Protein AF-A0A954QK66-F1 (afdb_monomer_lite)

Sequence (330 aa):
MRKLQIESLEQRTTLTAVGAEPAVAHDLILITHGWNSDVDTWPTEMQNRIVERLNTDAPPGREAAAVSWSETSSTLVHATPGPQTTTLWEVATFDWRASAGTFLPGSAATNAANLATQYVSQIVAANYDAVHLIAHSAGSWFIDSLVTGIENVAPTIVTQATFLDAYTPSDKANVFGTDADYAEHYVDKGFLPSTNSDLTHAVNLDLSLWGPDSSEDTLSLGVAGHSWPWQWYLATTSAPETSRWGFAVSLSYSTDGLPDEADGTVIVLGQTGDSNDDGQFDTSDLIAAFAGGKFESDEAAQWFEGDWNGDGRFDTGDLVLAFQAGTYLG

Foldseek 3Di:
DDQDQDAFPVVVLVPDDPPDDADAQEEEEEEEEAALDWCPPLVVLLLVLLQVLCVVPDDPQEHEDEAEEELPDPAGDDDDGDPRHNYYYYYYYYTDNVLRHDPDRVSSLVSLLVSLLSCLVRVVVVVHQEYEYEYAESNLSNLQSSLVSCCVPPVRYAYEYEYELYQAPDPNLASGQPNHSAYAYEAALPDDPRSNDARQNHEYEYANCQFPVVDPPPPPPCVSSSCGRSVVLSVCSNPVVLEPDHPVQDSSHDRSGHDPDGGSHYQYDLQQQQLHSPPAREVVQVVQLCVVVQEVVPAFDDVNVQVSVNPRGRYPVSVCVSVVVVRYDD

Structure (mmCIF, N/CA/C/O backbone):
data_AF-A0A954QK66-F1
#
_entry.id   AF-A0A954QK66-F1
#
loop_
_atom_site.group_PDB
_atom_site.id
_atom_site.type_symbol
_atom_site.label_atom_id
_atom_site.label_alt_id
_atom_site.label_comp_id
_atom_site.label_asym_id
_atom_site.label_entity_id
_atom_site.label_seq_id
_atom_site.pdbx_PDB_ins_code
_atom_site.Cartn_x
_atom_site.Cartn_y
_atom_site.Cartn_z
_atom_site.occupancy
_atom_site.B_iso_or_equiv
_atom_site.auth_seq_id
_atom_site.auth_comp_id
_atom_site.auth_asym_id
_atom_site.auth_atom_id
_atom_site.pdbx_PDB_model_num
ATOM 1 N N . MET A 1 1 ? -9.730 -19.103 8.943 1.00 47.38 1 MET A N 1
ATOM 2 C CA . MET A 1 1 ? -9.672 -17.967 8.014 1.00 47.38 1 MET A CA 1
ATOM 3 C C . MET A 1 1 ? -10.917 -17.973 7.176 1.00 47.38 1 MET A C 1
ATOM 5 O O . MET A 1 1 ? -11.215 -18.973 6.521 1.00 47.38 1 MET A O 1
ATOM 9 N N . ARG A 1 2 ? -11.678 -16.896 7.284 1.00 46.12 2 ARG A N 1
ATOM 10 C CA . ARG A 1 2 ? -12.767 -16.587 6.377 1.00 46.12 2 ARG A CA 1
ATOM 11 C C . ARG A 1 2 ? -12.090 -15.962 5.155 1.00 46.12 2 ARG A C 1
ATOM 13 O O . ARG A 1 2 ? -11.398 -14.977 5.307 1.00 46.12 2 ARG A O 1
ATOM 20 N N . LYS A 1 3 ? -12.207 -16.574 3.979 1.00 54.31 3 LYS A N 1
ATOM 21 C CA . LYS A 1 3 ? -11.912 -15.878 2.722 1.00 54.31 3 LYS A CA 1
ATOM 22 C C . LYS A 1 3 ? -13.248 -15.576 2.097 1.00 54.31 3 LYS A C 1
ATOM 24 O O . LYS A 1 3 ? -13.937 -16.481 1.621 1.00 54.31 3 LYS A O 1
ATOM 29 N N . LEU A 1 4 ? -13.691 -14.345 2.291 1.00 52.06 4 LEU A N 1
ATOM 30 C CA . LEU A 1 4 ? -14.946 -13.874 1.742 1.00 52.06 4 LEU A CA 1
ATOM 31 C C . LEU A 1 4 ? -14.779 -13.654 0.241 1.00 52.06 4 LEU A C 1
ATOM 33 O O . LEU A 1 4 ? -13.819 -13.028 -0.186 1.00 52.06 4 LEU A O 1
ATOM 37 N N . GLN A 1 5 ? -15.755 -14.103 -0.552 1.00 52.00 5 GLN A N 1
ATOM 38 C CA . GLN A 1 5 ? -16.056 -13.372 -1.779 1.00 52.00 5 GLN A CA 1
ATOM 39 C C . GLN A 1 5 ? -16.612 -12.030 -1.322 1.00 52.00 5 GLN A C 1
ATOM 41 O O . GLN A 1 5 ? -17.709 -11.961 -0.764 1.00 52.00 5 GLN A O 1
ATOM 46 N N . ILE A 1 6 ? -15.792 -10.996 -1.432 1.00 53.00 6 ILE A N 1
ATOM 47 C CA . ILE A 1 6 ? -16.166 -9.664 -0.999 1.00 53.00 6 ILE A CA 1
ATOM 48 C C . ILE A 1 6 ? -17.095 -9.085 -2.063 1.00 53.00 6 ILE A C 1
ATOM 50 O O . ILE A 1 6 ? -16.684 -8.814 -3.187 1.00 53.00 6 ILE A O 1
ATOM 54 N N . GLU A 1 7 ? -18.366 -8.936 -1.696 1.00 51.47 7 GLU A N 1
ATOM 55 C CA . GLU A 1 7 ? -19.375 -8.285 -2.526 1.00 51.47 7 GLU A CA 1
ATOM 56 C C . GLU A 1 7 ? -18.976 -6.830 -2.817 1.00 51.47 7 GLU A C 1
ATOM 58 O O . GLU A 1 7 ? -18.395 -6.138 -1.962 1.00 51.47 7 GLU A O 1
ATOM 63 N N . SER A 1 8 ? -19.299 -6.371 -4.030 1.00 52.38 8 SER A N 1
ATOM 64 C CA . SER A 1 8 ? -18.986 -5.020 -4.492 1.00 52.38 8 SER A CA 1
ATOM 65 C C . SER A 1 8 ? -19.566 -3.956 -3.554 1.00 52.38 8 SER A C 1
ATOM 67 O O . SER A 1 8 ? -20.590 -4.155 -2.891 1.00 52.38 8 SER A O 1
ATOM 69 N N . LEU A 1 9 ? -18.927 -2.783 -3.509 1.00 48.66 9 LEU A N 1
ATOM 70 C CA . LEU A 1 9 ? -19.347 -1.655 -2.665 1.00 48.66 9 LEU A CA 1
ATOM 71 C C . LEU A 1 9 ? -20.816 -1.235 -2.898 1.00 48.66 9 LEU A C 1
ATOM 73 O O . LEU A 1 9 ? -21.440 -0.657 -2.012 1.00 48.66 9 LEU A O 1
ATOM 77 N N . GLU A 1 10 ? -21.389 -1.514 -4.075 1.00 50.12 10 GLU A N 1
ATOM 78 C CA . GLU A 1 10 ? -22.804 -1.248 -4.385 1.00 50.12 10 GLU A CA 1
ATOM 79 C C . GLU A 1 10 ? -23.784 -2.188 -3.665 1.00 50.12 10 GLU A C 1
ATOM 81 O O . GLU A 1 10 ? -24.915 -1.801 -3.372 1.00 50.12 10 GLU A O 1
ATOM 86 N N . GLN A 1 11 ? -23.375 -3.417 -3.347 1.00 49.31 11 GLN A N 1
ATOM 87 C CA . GLN A 1 11 ? -24.246 -4.381 -2.671 1.00 49.31 11 GLN A CA 1
ATOM 88 C C . GLN A 1 11 ? -24.342 -4.100 -1.166 1.00 49.31 11 GLN A C 1
ATOM 90 O O . GLN A 1 11 ? -25.422 -4.234 -0.587 1.00 49.31 11 GLN A O 1
ATOM 95 N N . ARG A 1 12 ? -23.274 -3.582 -0.542 1.00 51.97 12 ARG A N 1
ATOM 96 C CA . ARG A 1 12 ? -23.255 -3.268 0.902 1.00 51.97 12 ARG A CA 1
ATOM 97 C C . ARG A 1 12 ? -24.202 -2.132 1.301 1.00 51.97 12 ARG A C 1
ATOM 99 O O . ARG A 1 12 ? -24.752 -2.159 2.398 1.00 51.97 12 ARG A O 1
ATOM 106 N N . THR A 1 13 ? -24.472 -1.177 0.411 1.00 48.81 13 THR A N 1
ATOM 107 C CA . THR A 1 13 ? -25.366 -0.034 0.683 1.00 48.81 13 THR A CA 1
ATOM 108 C C . THR A 1 13 ? -26.860 -0.357 0.537 1.00 48.81 13 THR A C 1
ATOM 110 O O . THR A 1 13 ? -27.700 0.395 1.031 1.00 48.81 13 THR A O 1
ATOM 113 N N . THR A 1 14 ? -27.234 -1.480 -0.093 1.00 46.34 14 THR A N 1
ATOM 114 C CA . THR A 1 14 ? -28.650 -1.820 -0.370 1.00 46.34 14 THR A CA 1
ATOM 115 C C . THR A 1 14 ? -29.351 -2.621 0.735 1.00 46.34 14 THR A C 1
ATOM 117 O O . THR A 1 14 ? -30.572 -2.792 0.700 1.00 46.34 14 THR A O 1
ATOM 120 N N . LEU A 1 15 ? -28.625 -3.058 1.768 1.00 43.66 15 LEU A N 1
ATOM 121 C CA . LEU A 1 15 ? -29.142 -3.839 2.900 1.00 43.66 15 LEU A CA 1
ATOM 122 C C . LEU A 1 15 ? -29.687 -2.955 4.039 1.00 43.66 15 LEU A C 1
ATOM 124 O O . LEU A 1 15 ? -29.346 -3.133 5.204 1.00 43.66 15 LEU A O 1
ATOM 128 N N . THR A 1 16 ? -30.578 -2.007 3.740 1.00 44.44 16 THR A N 1
ATOM 129 C CA . THR A 1 16 ? -31.311 -1.264 4.782 1.00 44.44 16 THR A CA 1
ATOM 130 C C . THR A 1 16 ? -32.813 -1.502 4.691 1.00 44.44 16 THR A C 1
ATOM 132 O O . THR A 1 16 ? -33.456 -1.358 3.652 1.00 44.44 16 THR A O 1
ATOM 135 N N . ALA A 1 17 ? -33.381 -1.958 5.812 1.00 42.31 17 ALA A N 1
ATOM 136 C CA . ALA A 1 17 ? -34.801 -2.233 5.951 1.00 42.31 17 ALA A CA 1
ATOM 137 C C . ALA A 1 17 ? -35.629 -0.960 5.718 1.00 42.31 17 ALA A C 1
ATOM 139 O O . ALA A 1 17 ? -35.281 0.120 6.193 1.00 42.31 17 ALA A O 1
ATOM 140 N N . VAL A 1 18 ? -36.760 -1.115 5.023 1.00 45.25 18 VAL A N 1
ATOM 141 C CA . VAL A 1 18 ? -37.719 -0.046 4.710 1.00 45.25 18 VAL A CA 1
ATOM 142 C C . VAL A 1 18 ? -38.068 0.755 5.976 1.00 45.25 18 VAL A C 1
ATOM 144 O O . VAL A 1 18 ? -38.826 0.278 6.819 1.00 45.25 18 VAL A O 1
ATOM 147 N N . GLY A 1 19 ? -37.537 1.978 6.094 1.00 48.06 19 GLY A N 1
ATOM 148 C CA . GLY A 1 19 ? -37.946 2.963 7.105 1.00 48.06 19 GLY A CA 1
ATOM 149 C C . GLY A 1 19 ? -36.874 3.486 8.072 1.00 48.06 19 GLY A C 1
ATOM 150 O O . GLY A 1 19 ? -37.218 4.337 8.890 1.00 48.06 19 GLY A O 1
ATOM 151 N N . ALA A 1 20 ? -35.618 3.037 7.995 1.00 49.56 20 ALA A N 1
ATOM 152 C CA . ALA A 1 20 ? -34.487 3.687 8.671 1.00 49.56 20 ALA A CA 1
ATOM 153 C C . ALA A 1 20 ? -33.613 4.420 7.640 1.00 49.56 20 ALA A C 1
ATOM 155 O O . ALA A 1 20 ? -33.400 3.892 6.551 1.00 49.56 20 ALA A O 1
ATOM 156 N N . GLU A 1 21 ? -33.120 5.618 7.974 1.00 51.12 21 GLU A N 1
ATOM 157 C CA . GLU A 1 21 ? -32.004 6.224 7.232 1.00 51.12 21 GLU A CA 1
ATOM 158 C C . GLU A 1 21 ? -30.838 5.220 7.239 1.00 51.12 21 GLU A C 1
ATOM 160 O O . GLU A 1 21 ? -30.544 4.667 8.308 1.00 51.12 21 GLU A O 1
ATOM 165 N N . PRO A 1 22 ? -30.213 4.922 6.089 1.00 55.69 22 PRO A N 1
ATOM 166 C CA . PRO A 1 22 ? -29.085 4.008 6.059 1.00 55.69 22 PRO A CA 1
ATOM 167 C C . PRO A 1 22 ? -27.961 4.545 6.951 1.00 55.69 22 PRO A C 1
ATOM 169 O O . PRO A 1 22 ? -27.623 5.727 6.895 1.00 55.69 22 PRO A O 1
ATOM 172 N N . ALA A 1 23 ? -27.398 3.682 7.802 1.00 64.88 23 ALA A N 1
ATOM 173 C CA . ALA A 1 23 ? -26.165 4.018 8.504 1.00 64.88 23 ALA A CA 1
ATOM 174 C C . ALA A 1 23 ? -25.064 4.246 7.457 1.00 64.88 23 ALA A C 1
ATOM 176 O O . ALA A 1 23 ? -24.984 3.500 6.482 1.00 64.88 23 ALA A O 1
ATOM 177 N N . VAL A 1 24 ? -24.260 5.295 7.642 1.00 73.94 24 VAL A N 1
ATOM 178 C CA . VAL A 1 24 ? -23.136 5.596 6.748 1.00 73.94 24 VAL A CA 1
ATOM 179 C C . VAL A 1 24 ? -22.128 4.460 6.865 1.00 73.94 24 VAL A C 1
ATOM 181 O O . VAL A 1 24 ? -21.652 4.211 7.971 1.00 73.94 24 VAL A O 1
ATOM 184 N N . ALA A 1 25 ? -21.817 3.790 5.751 1.00 74.38 25 ALA A N 1
ATOM 185 C CA . ALA A 1 25 ? -20.716 2.831 5.730 1.00 74.38 25 ALA A CA 1
ATOM 186 C C . ALA A 1 25 ? -19.423 3.589 6.045 1.00 74.38 25 ALA A C 1
ATOM 188 O O . ALA A 1 25 ? -19.152 4.624 5.421 1.00 74.38 25 ALA A O 1
ATOM 189 N N . HIS A 1 26 ? -18.690 3.137 7.056 1.00 87.06 26 HIS A N 1
ATOM 190 C CA . HIS A 1 26 ? -17.527 3.848 7.582 1.00 87.06 26 HIS A CA 1
ATOM 191 C C . HIS A 1 26 ? -16.316 2.946 7.426 1.00 87.06 26 HIS A C 1
ATOM 193 O O . HIS A 1 26 ? -16.211 1.926 8.099 1.00 87.06 26 HIS A O 1
ATOM 199 N N . ASP A 1 27 ? -15.422 3.313 6.517 1.00 92.25 27 ASP A N 1
ATOM 200 C CA . ASP A 1 27 ? -14.296 2.480 6.109 1.00 92.25 27 ASP A CA 1
ATOM 201 C C . ASP A 1 27 ? -12.971 3.226 6.306 1.00 92.25 27 ASP A C 1
ATOM 203 O O . ASP A 1 27 ? -12.926 4.460 6.322 1.00 92.25 27 ASP A O 1
ATOM 207 N N . LEU A 1 28 ? -11.878 2.479 6.449 1.00 95.69 28 LEU A N 1
ATOM 208 C CA . LEU A 1 28 ? -10.538 3.019 6.686 1.00 95.69 28 LEU A CA 1
ATOM 209 C C . LEU A 1 28 ? -9.561 2.566 5.603 1.00 95.69 28 LEU A C 1
ATOM 211 O O . LEU A 1 28 ? -9.443 1.376 5.332 1.00 95.69 28 LEU A O 1
ATOM 215 N N . ILE A 1 29 ? -8.764 3.497 5.086 1.00 97.31 29 ILE A N 1
ATOM 216 C CA . ILE A 1 29 ? -7.481 3.221 4.437 1.00 97.31 29 ILE A CA 1
ATOM 217 C C . ILE A 1 29 ? -6.387 3.744 5.363 1.00 97.31 29 ILE A C 1
ATOM 219 O O . ILE A 1 29 ? -6.380 4.926 5.688 1.00 97.31 29 ILE A O 1
ATOM 223 N N . LEU A 1 30 ? -5.454 2.900 5.790 1.00 98.19 30 LEU A N 1
ATOM 224 C CA . LEU A 1 30 ? -4.330 3.292 6.639 1.00 98.19 30 LEU A CA 1
ATOM 225 C C . LEU A 1 30 ? -3.014 3.128 5.889 1.00 98.19 30 LEU A C 1
ATOM 227 O O . LEU A 1 30 ? -2.684 2.023 5.475 1.00 98.19 30 LEU A O 1
ATOM 231 N N . ILE A 1 31 ? -2.236 4.200 5.780 1.00 98.62 31 ILE A N 1
ATOM 232 C CA . ILE A 1 31 ? -0.965 4.236 5.052 1.00 98.62 31 ILE A CA 1
ATOM 233 C C . ILE A 1 31 ? 0.166 4.532 6.039 1.00 98.62 31 ILE A C 1
ATOM 235 O O . ILE A 1 31 ? 0.098 5.501 6.802 1.00 98.62 31 ILE A O 1
ATOM 239 N N . THR A 1 32 ? 1.229 3.725 6.041 1.00 98.38 32 THR A N 1
ATOM 240 C CA . THR A 1 32 ? 2.383 3.967 6.922 1.00 98.38 32 THR A CA 1
ATOM 241 C C . THR A 1 32 ? 3.739 3.668 6.282 1.00 98.38 32 THR A C 1
ATOM 243 O O . THR A 1 32 ? 3.879 2.825 5.395 1.00 98.38 32 THR A O 1
ATOM 246 N N . HIS A 1 33 ? 4.754 4.389 6.756 1.00 97.62 33 HIS A N 1
ATOM 247 C CA . HIS A 1 33 ? 6.136 4.297 6.295 1.00 97.62 33 HIS A CA 1
ATOM 248 C C . HIS A 1 33 ? 6.911 3.143 6.952 1.00 97.62 33 HIS A C 1
ATOM 250 O O . HIS A 1 33 ? 6.437 2.484 7.879 1.00 97.62 33 HIS A O 1
ATOM 256 N N . GLY A 1 34 ? 8.140 2.926 6.473 1.00 95.44 34 GLY A N 1
ATOM 257 C CA . GLY A 1 34 ? 9.061 1.898 6.953 1.00 95.44 34 GLY A CA 1
ATOM 258 C C . GLY A 1 34 ? 10.142 2.393 7.922 1.00 95.44 34 GLY A C 1
ATOM 259 O O . GLY A 1 34 ? 10.006 3.415 8.597 1.00 95.44 34 GLY A O 1
ATOM 260 N N . TRP A 1 35 ? 11.240 1.632 7.981 1.00 95.38 35 TRP A N 1
ATOM 261 C CA . TRP A 1 35 ? 12.404 1.901 8.832 1.00 95.38 35 TRP A CA 1
ATOM 262 C C . TRP A 1 35 ? 13.087 3.227 8.472 1.00 95.38 35 TRP A C 1
ATOM 264 O O . TRP A 1 35 ? 13.319 3.503 7.298 1.00 95.38 35 TRP A O 1
ATOM 274 N N . ASN A 1 36 ? 13.452 4.013 9.493 1.00 92.62 36 ASN A N 1
ATOM 275 C CA . ASN A 1 36 ? 14.180 5.281 9.355 1.00 92.62 36 ASN A CA 1
ATOM 276 C C . ASN A 1 36 ? 13.557 6.245 8.319 1.00 92.62 36 ASN A C 1
ATOM 278 O O . ASN A 1 36 ? 14.263 6.877 7.534 1.00 92.62 36 ASN A O 1
ATOM 282 N N . SER A 1 37 ? 12.226 6.308 8.317 1.00 92.94 37 SER A N 1
ATOM 283 C CA . SER A 1 37 ? 11.401 7.105 7.409 1.00 92.94 37 SER A CA 1
ATOM 284 C C . SER A 1 37 ? 10.293 7.818 8.198 1.00 92.94 37 SER A C 1
ATOM 286 O O . SER A 1 37 ? 10.236 7.710 9.427 1.00 92.94 37 SER A O 1
ATOM 288 N N . ASP A 1 38 ? 9.440 8.555 7.496 1.00 94.69 38 ASP A N 1
ATOM 289 C CA . ASP A 1 38 ? 8.315 9.313 8.035 1.00 94.69 38 ASP A CA 1
ATOM 290 C C . ASP A 1 38 ? 7.198 9.466 6.984 1.00 94.69 38 ASP A C 1
ATOM 292 O O . ASP A 1 38 ? 7.297 8.974 5.856 1.00 94.69 38 ASP A O 1
ATOM 296 N N . VAL A 1 39 ? 6.100 10.118 7.371 1.00 94.88 39 VAL A N 1
ATOM 297 C CA . VAL A 1 39 ? 4.932 10.333 6.503 1.00 94.88 39 VAL A CA 1
ATOM 298 C C . VAL A 1 39 ? 5.060 11.523 5.554 1.00 94.88 39 VAL A C 1
ATOM 300 O O . VAL A 1 39 ? 4.222 11.648 4.664 1.00 94.88 39 VAL A O 1
ATOM 303 N N . ASP A 1 40 ? 6.066 12.389 5.695 1.00 94.31 40 ASP A N 1
ATOM 304 C CA . ASP A 1 40 ? 6.090 13.723 5.069 1.00 94.31 40 ASP A CA 1
ATOM 305 C C . ASP A 1 40 ? 6.316 13.671 3.540 1.00 94.31 40 ASP A C 1
ATOM 307 O O . ASP A 1 40 ? 6.308 14.702 2.867 1.00 94.31 40 ASP A O 1
ATOM 311 N N . THR A 1 41 ? 6.520 12.472 2.987 1.00 91.19 41 THR A N 1
ATOM 312 C CA . THR A 1 41 ? 6.793 12.215 1.567 1.00 91.19 41 THR A CA 1
ATOM 313 C C . THR A 1 41 ? 5.690 11.358 0.931 1.00 91.19 41 THR A C 1
ATOM 315 O O . THR A 1 41 ? 4.527 11.767 0.885 1.00 91.19 41 THR A O 1
ATOM 318 N N . TRP A 1 42 ? 6.031 10.160 0.452 1.00 94.38 42 TRP A N 1
ATOM 319 C CA . TRP A 1 42 ? 5.139 9.295 -0.308 1.00 94.38 42 TRP A CA 1
ATOM 320 C C . TRP A 1 42 ? 3.858 8.887 0.434 1.00 94.38 42 TRP A C 1
ATOM 322 O O . TRP A 1 42 ? 2.837 8.798 -0.243 1.00 94.38 42 TRP A O 1
ATOM 332 N N . PRO A 1 43 ? 3.816 8.685 1.775 1.00 97.50 43 PRO A N 1
ATOM 333 C CA . PRO A 1 43 ? 2.568 8.301 2.435 1.00 97.50 43 PRO A CA 1
ATOM 334 C C . PRO A 1 43 ? 1.521 9.415 2.376 1.00 97.50 43 PRO A C 1
ATOM 336 O O . PRO A 1 43 ? 0.358 9.156 2.074 1.00 97.50 43 PRO A O 1
ATOM 339 N N . THR A 1 44 ? 1.933 10.662 2.630 1.00 97.31 44 THR A N 1
ATOM 340 C CA . THR A 1 44 ? 1.042 11.828 2.531 1.00 97.31 44 THR A CA 1
ATOM 341 C C . THR A 1 44 ? 0.653 12.100 1.081 1.00 97.31 44 THR A C 1
ATOM 343 O O . THR A 1 44 ? -0.496 12.436 0.802 1.00 97.31 44 THR A O 1
ATOM 346 N N . GLU A 1 45 ? 1.573 11.920 0.133 1.00 95.81 45 GLU A N 1
ATOM 347 C CA . GLU A 1 45 ? 1.240 12.035 -1.287 1.00 95.81 45 GLU A CA 1
ATOM 348 C C . GLU A 1 45 ? 0.213 10.979 -1.724 1.00 95.81 45 GLU A C 1
ATOM 350 O O . GLU A 1 45 ? -0.781 11.323 -2.362 1.00 95.81 45 GLU A O 1
ATOM 355 N N . MET A 1 46 ? 0.402 9.722 -1.317 1.00 96.38 46 MET A N 1
ATOM 356 C CA . MET A 1 46 ? -0.528 8.624 -1.583 1.00 96.38 46 MET A CA 1
ATOM 357 C C . MET A 1 46 ? -1.904 8.900 -0.982 1.00 96.38 46 MET A C 1
ATOM 359 O O . MET A 1 46 ? -2.910 8.752 -1.670 1.00 96.38 46 MET A O 1
ATOM 363 N N . GLN A 1 47 ? -1.955 9.368 0.269 1.00 97.25 47 GLN A N 1
ATOM 364 C CA . GLN A 1 47 ? -3.195 9.800 0.912 1.00 97.25 47 GLN A CA 1
ATOM 365 C C . GLN A 1 47 ? -3.917 10.854 0.069 1.00 97.25 47 GLN A C 1
ATOM 367 O O . GLN A 1 47 ? -5.108 10.708 -0.198 1.00 97.25 47 GLN A O 1
ATOM 372 N N . ASN A 1 48 ? -3.210 11.900 -0.361 1.00 95.75 48 ASN A N 1
ATOM 373 C CA . ASN A 1 48 ? -3.813 12.984 -1.131 1.00 95.75 48 ASN A CA 1
ATOM 374 C C . ASN A 1 48 ? -4.379 12.486 -2.466 1.00 95.75 48 ASN A C 1
ATOM 376 O O . ASN A 1 48 ? -5.514 12.825 -2.796 1.00 95.75 48 ASN A O 1
ATOM 380 N N . ARG A 1 49 ? -3.630 11.648 -3.196 1.00 93.12 49 ARG A N 1
ATOM 381 C CA . ARG A 1 49 ? -4.073 11.086 -4.481 1.00 93.12 49 ARG A CA 1
ATOM 382 C C . ARG A 1 49 ? -5.274 10.160 -4.321 1.00 93.12 49 ARG A C 1
ATOM 384 O O . ARG A 1 49 ? -6.227 10.273 -5.082 1.00 93.12 49 ARG A O 1
ATOM 391 N N . ILE A 1 50 ? -5.274 9.302 -3.302 1.00 92.88 50 ILE A N 1
ATOM 392 C CA . ILE A 1 50 ? -6.411 8.422 -3.008 1.00 92.88 50 ILE A CA 1
ATOM 393 C C . ILE A 1 50 ? -7.651 9.245 -2.640 1.00 92.88 50 ILE A C 1
ATOM 395 O O . ILE A 1 50 ? -8.729 8.994 -3.171 1.00 92.88 50 ILE A O 1
ATOM 399 N N . VAL A 1 51 ? -7.516 10.257 -1.776 1.00 92.75 51 VAL A N 1
ATOM 400 C CA . VAL A 1 51 ? -8.635 11.143 -1.411 1.00 92.75 51 VAL A CA 1
ATOM 401 C C . VAL A 1 51 ? -9.177 11.878 -2.634 1.00 92.75 51 VAL A C 1
ATOM 403 O O . VAL A 1 51 ? -10.392 11.960 -2.808 1.00 92.75 51 VAL A O 1
ATOM 406 N N . GLU A 1 52 ? -8.304 12.410 -3.487 1.00 90.75 52 GLU A N 1
ATOM 407 C CA . GLU A 1 52 ? -8.702 13.065 -4.734 1.00 90.75 52 GLU A CA 1
ATOM 408 C C . GLU A 1 52 ? -9.440 12.096 -5.662 1.00 90.75 52 GLU A C 1
ATOM 410 O O . GLU A 1 52 ? -10.531 12.418 -6.141 1.00 90.75 52 GLU A O 1
ATOM 415 N N . ARG A 1 53 ? -8.896 10.893 -5.865 1.00 86.50 53 ARG A N 1
ATOM 416 C CA . ARG A 1 53 ? -9.469 9.883 -6.756 1.00 86.50 53 ARG A CA 1
ATOM 417 C C . ARG A 1 53 ? -10.831 9.403 -6.273 1.00 86.50 53 ARG A C 1
ATOM 419 O O . ARG A 1 53 ? -11.792 9.430 -7.039 1.00 86.50 53 ARG A O 1
ATOM 426 N N . LEU A 1 54 ? -10.943 9.045 -4.993 1.00 85.94 54 LEU A N 1
ATOM 427 C CA . LEU A 1 54 ? -12.205 8.605 -4.400 1.00 85.94 54 LEU A CA 1
ATOM 428 C C . LEU A 1 54 ? -13.276 9.697 -4.465 1.00 85.94 54 LEU A C 1
ATOM 430 O O . LEU A 1 54 ? -14.430 9.378 -4.708 1.00 85.94 54 LEU A O 1
ATOM 434 N N . ASN A 1 55 ? -12.916 10.974 -4.311 1.00 86.06 55 ASN A N 1
ATOM 435 C CA . ASN A 1 55 ? -13.873 12.078 -4.429 1.00 86.06 55 ASN A CA 1
ATOM 436 C C . ASN A 1 55 ? -14.205 12.465 -5.885 1.00 86.06 55 ASN A C 1
ATOM 438 O O . ASN A 1 55 ? -15.215 13.130 -6.112 1.00 86.06 55 ASN A O 1
ATOM 442 N N . THR A 1 56 ? -13.377 12.080 -6.862 1.00 83.00 56 THR A N 1
ATOM 443 C CA . THR A 1 56 ? -13.593 12.376 -8.292 1.00 83.00 56 THR A CA 1
ATOM 444 C C . THR A 1 56 ? -14.464 11.319 -8.968 1.00 83.00 56 THR A C 1
ATOM 446 O O . THR A 1 56 ? -15.376 11.669 -9.718 1.00 83.00 56 THR A O 1
ATOM 449 N N . ASP A 1 57 ? -14.222 10.040 -8.675 1.00 72.38 57 ASP A N 1
ATOM 450 C CA . ASP A 1 57 ? -14.915 8.916 -9.319 1.00 72.38 57 ASP A CA 1
ATOM 451 C C . ASP A 1 57 ? -16.170 8.456 -8.578 1.00 72.38 57 ASP A C 1
ATOM 453 O O . ASP A 1 57 ? -17.001 7.732 -9.134 1.00 72.38 57 ASP A O 1
ATOM 457 N N . ALA A 1 58 ? -16.315 8.840 -7.310 1.00 62.22 58 ALA A N 1
ATOM 458 C CA . ALA A 1 58 ? -17.458 8.450 -6.510 1.00 62.22 58 ALA A CA 1
ATOM 459 C C . ALA A 1 58 ? -18.781 8.940 -7.124 1.00 62.22 58 ALA A C 1
ATOM 461 O O . ALA A 1 58 ? -18.940 10.131 -7.416 1.00 62.22 58 ALA A O 1
ATOM 462 N N . PRO A 1 59 ? -19.808 8.072 -7.202 1.00 58.00 59 PRO A N 1
ATOM 463 C CA . PRO A 1 59 ? -21.181 8.538 -7.310 1.00 58.00 59 PRO A CA 1
ATOM 464 C C . PRO A 1 59 ? -21.492 9.543 -6.183 1.00 58.00 59 PRO A C 1
ATOM 466 O O . PRO A 1 59 ? -20.959 9.402 -5.076 1.00 58.00 59 PRO A O 1
ATOM 469 N N . PRO A 1 60 ? -22.385 10.528 -6.404 1.00 61.38 60 PRO A N 1
ATOM 470 C CA . PRO A 1 60 ? -22.797 11.465 -5.362 1.00 61.38 60 PRO A CA 1
ATOM 471 C C . PRO A 1 60 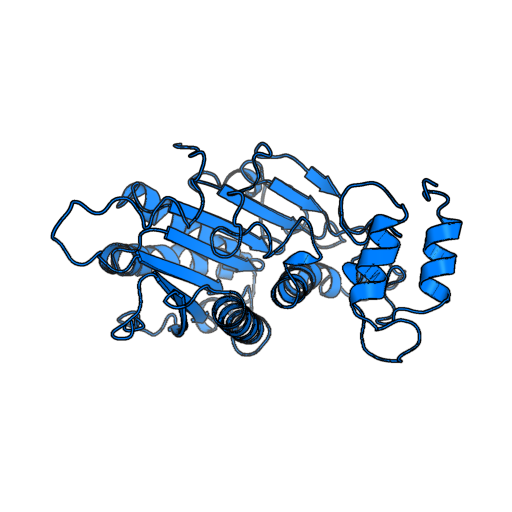? -23.170 10.744 -4.059 1.00 61.38 60 PRO A C 1
ATOM 473 O O . PRO A 1 60 ? -24.008 9.843 -4.073 1.00 61.38 60 PRO A O 1
ATOM 476 N N . GLY A 1 61 ? -22.562 11.151 -2.940 1.00 62.84 61 GLY A N 1
ATOM 477 C CA . GLY A 1 61 ? -22.806 10.553 -1.624 1.00 62.84 61 GLY A CA 1
ATOM 478 C C . GLY A 1 61 ? -21.755 9.544 -1.147 1.00 62.84 61 GLY A C 1
ATOM 479 O O . GLY A 1 61 ? -21.984 8.920 -0.109 1.00 62.84 61 GLY A O 1
ATOM 480 N N . ARG A 1 62 ? -20.612 9.384 -1.828 1.00 72.75 62 ARG A N 1
ATOM 481 C CA . ARG A 1 62 ? -19.411 8.777 -1.226 1.00 72.75 62 ARG A CA 1
ATOM 482 C C . ARG A 1 62 ? -18.336 9.845 -1.041 1.00 72.75 62 ARG A C 1
ATOM 484 O O . ARG A 1 62 ? -17.931 10.473 -2.011 1.00 72.75 62 ARG A O 1
ATOM 491 N N . GLU A 1 63 ? -17.926 10.068 0.201 1.00 84.75 63 GLU A N 1
ATOM 492 C CA . GLU A 1 63 ? -16.905 11.056 0.563 1.00 84.75 63 GLU A CA 1
ATOM 493 C C . GLU A 1 63 ? -15.635 10.335 1.031 1.00 84.75 63 GLU A C 1
ATOM 495 O O . GLU A 1 63 ? -15.703 9.293 1.687 1.00 84.75 63 GLU A O 1
ATOM 500 N N . ALA A 1 64 ? -14.472 10.903 0.723 1.00 91.00 64 ALA A N 1
ATOM 501 C CA . ALA A 1 64 ? -13.197 10.505 1.305 1.00 91.00 64 ALA A CA 1
ATOM 502 C C . ALA A 1 64 ? -12.561 11.689 2.038 1.00 91.00 64 ALA A C 1
ATOM 504 O O . ALA A 1 64 ? -12.538 12.812 1.523 1.00 91.00 64 ALA A O 1
ATOM 505 N N . ALA A 1 65 ? -12.022 11.438 3.229 1.00 92.75 65 ALA A N 1
ATOM 506 C CA . ALA A 1 65 ? -11.431 12.462 4.080 1.00 92.75 65 ALA A CA 1
ATOM 507 C C . ALA A 1 65 ? -10.043 12.049 4.578 1.00 92.75 65 ALA A C 1
ATOM 509 O O . ALA A 1 65 ? -9.858 10.956 5.111 1.00 92.75 65 ALA A O 1
ATOM 510 N N . ALA A 1 66 ? -9.077 12.958 4.440 1.00 95.94 66 ALA A N 1
ATOM 511 C CA . ALA A 1 66 ? -7.735 12.775 4.976 1.00 95.94 66 ALA A CA 1
ATOM 512 C C . ALA A 1 66 ? -7.715 12.980 6.499 1.00 95.94 66 ALA A C 1
ATOM 514 O O . ALA A 1 66 ? -8.202 13.996 7.004 1.00 95.94 66 ALA A O 1
ATOM 515 N N . VAL A 1 67 ? -7.087 12.055 7.224 1.00 96.62 67 VAL A N 1
ATOM 516 C CA . VAL A 1 67 ? -6.761 12.194 8.651 1.00 96.62 67 VAL A CA 1
ATOM 517 C C . VAL A 1 67 ? -5.290 11.852 8.899 1.00 96.62 67 VAL A C 1
ATOM 519 O O . VAL A 1 67 ? -4.676 11.089 8.157 1.00 96.62 67 VAL A O 1
ATOM 522 N N . SER A 1 68 ? -4.689 12.429 9.935 1.00 96.62 68 SER A N 1
ATOM 523 C CA . SER A 1 68 ? -3.281 12.185 10.272 1.00 96.62 68 SER A CA 1
ATOM 524 C C . SER A 1 68 ? -3.174 11.666 11.693 1.00 96.62 68 SER A C 1
ATOM 526 O O . SER A 1 68 ? -3.657 12.301 12.635 1.00 96.62 68 SER A O 1
ATOM 528 N N . TRP A 1 69 ? -2.530 10.518 11.847 1.00 96.56 69 TRP A N 1
ATOM 529 C CA . TRP A 1 69 ? -2.308 9.839 13.113 1.00 96.56 69 TRP A CA 1
ATOM 530 C C . TRP A 1 69 ? -0.812 9.701 13.376 1.00 96.56 69 TRP A C 1
ATOM 532 O O . TRP A 1 69 ? 0.011 9.696 12.462 1.00 96.56 69 TRP A O 1
ATOM 542 N N . SER A 1 70 ? -0.452 9.568 14.646 1.00 96.50 70 SER A N 1
ATOM 543 C CA . SER A 1 70 ? 0.936 9.364 15.048 1.00 96.50 70 SER A CA 1
ATOM 544 C C . SER A 1 70 ? 1.038 8.463 16.268 1.00 96.50 70 SER A C 1
ATOM 546 O O . SER A 1 70 ? 0.107 8.389 17.070 1.00 96.50 70 SER A O 1
ATOM 548 N N . GLU A 1 71 ? 2.214 7.879 16.485 1.00 95.31 71 GLU A N 1
ATOM 549 C CA . GLU A 1 71 ? 2.549 7.107 17.691 1.00 95.31 71 GLU A CA 1
ATOM 550 C C . GLU A 1 71 ? 2.447 7.916 18.998 1.00 95.31 71 GLU A C 1
ATOM 552 O O . GLU A 1 71 ? 2.434 7.364 20.096 1.00 95.31 71 GLU A O 1
ATOM 557 N N . THR A 1 72 ? 2.389 9.245 18.894 1.00 92.06 72 THR A N 1
ATOM 558 C CA . THR A 1 72 ? 2.202 10.159 20.027 1.00 92.06 72 THR A CA 1
ATOM 559 C C . THR A 1 72 ? 0.732 10.488 20.289 1.00 92.06 72 THR A C 1
ATOM 561 O O . THR A 1 72 ? 0.413 11.111 21.304 1.00 92.06 72 THR A O 1
ATOM 564 N N . SER A 1 73 ? -0.173 10.070 19.402 1.00 86.25 73 SER A N 1
ATOM 565 C CA . SER A 1 73 ? -1.607 10.313 19.522 1.00 86.25 73 SER A CA 1
ATOM 566 C C . SER A 1 73 ? -2.220 9.378 20.563 1.00 86.25 73 SER A C 1
ATOM 568 O O . SER A 1 73 ? -2.257 8.163 20.376 1.00 86.25 73 SER A O 1
ATOM 570 N N . SER A 1 74 ? -2.746 9.945 21.655 1.00 84.12 74 SER A N 1
ATOM 571 C CA . SER A 1 74 ? -3.466 9.182 22.688 1.00 84.12 74 SER A CA 1
ATOM 572 C C . SER A 1 74 ? -4.844 8.697 22.233 1.00 84.12 74 SER A C 1
ATOM 574 O O . SER A 1 74 ? -5.451 7.851 22.886 1.00 84.12 74 SER A O 1
ATOM 576 N N . THR A 1 75 ? -5.379 9.298 21.171 1.00 88.94 75 THR A N 1
ATOM 577 C CA . THR A 1 75 ? -6.681 8.975 20.587 1.00 88.94 75 THR A CA 1
ATOM 578 C C . THR A 1 75 ? -6.622 9.259 19.092 1.00 88.94 75 THR A C 1
ATOM 580 O O . THR A 1 75 ? -6.138 10.325 18.704 1.00 88.94 75 THR A O 1
ATOM 583 N N . LEU A 1 76 ? -7.091 8.322 18.270 1.00 91.12 76 LEU A N 1
ATOM 584 C CA . LEU A 1 76 ? -7.212 8.520 16.828 1.00 91.12 76 LEU A CA 1
ATOM 585 C C . LEU A 1 76 ? -8.283 9.574 16.523 1.00 91.12 76 LEU A C 1
ATOM 587 O O . LEU A 1 76 ? -9.348 9.610 17.140 1.00 91.12 76 LEU A O 1
ATOM 591 N N . VAL A 1 77 ? -7.963 10.474 15.596 1.00 91.94 77 VAL A N 1
ATOM 592 C CA . VAL A 1 77 ? -8.900 11.490 15.110 1.00 91.94 77 VAL A CA 1
ATOM 593 C C . VAL A 1 77 ? -9.650 10.911 13.920 1.00 91.94 77 VAL A C 1
ATOM 595 O O . VAL A 1 77 ? -9.016 10.423 12.991 1.00 91.94 77 VAL A O 1
ATOM 598 N N . HIS A 1 78 ? -10.974 11.014 13.946 1.00 91.44 78 HIS A N 1
ATOM 599 C CA . HIS A 1 78 ? -11.858 10.491 12.908 1.00 91.44 78 HIS A CA 1
ATOM 600 C C . HIS A 1 78 ? -12.503 11.627 12.121 1.00 91.44 78 HIS A C 1
ATOM 602 O O . HIS A 1 78 ? -12.795 12.698 12.670 1.00 91.44 78 HIS A O 1
ATOM 608 N N . ALA A 1 79 ? -12.721 11.395 10.832 1.00 89.94 79 ALA A N 1
ATOM 609 C CA . ALA A 1 79 ? -13.502 12.289 10.003 1.00 89.94 79 ALA A CA 1
ATOM 610 C C . ALA A 1 79 ? -14.987 12.160 10.366 1.00 89.94 79 ALA A C 1
ATOM 612 O O . ALA A 1 79 ? -15.456 11.160 10.902 1.00 89.94 79 ALA A O 1
ATOM 613 N N . THR A 1 80 ? -15.749 13.219 10.115 1.00 84.69 80 THR A N 1
ATOM 614 C CA . THR A 1 80 ? -17.197 13.206 10.344 1.00 84.69 80 THR A CA 1
ATOM 615 C C . THR A 1 80 ? -17.900 13.231 8.993 1.00 84.69 80 THR A C 1
ATOM 617 O O . THR A 1 80 ? -17.604 14.134 8.209 1.00 84.69 80 THR A O 1
ATOM 620 N N . PRO A 1 81 ? -18.829 12.300 8.717 1.00 83.50 81 PRO A N 1
ATOM 621 C CA . PRO A 1 81 ? -19.538 12.283 7.445 1.00 83.50 81 PRO A CA 1
ATOM 622 C C . PRO A 1 81 ? -20.408 13.532 7.276 1.00 83.50 81 PRO A C 1
ATOM 624 O O . PRO A 1 81 ? -21.049 14.001 8.225 1.00 83.50 81 PRO A O 1
ATOM 627 N N . GLY A 1 82 ? -20.460 14.066 6.054 1.00 81.12 82 GLY A N 1
ATOM 628 C CA . GLY A 1 82 ? -21.371 15.148 5.692 1.00 81.12 82 GLY A CA 1
ATOM 629 C C . GLY A 1 82 ? -22.856 14.728 5.697 1.00 81.12 82 GLY A C 1
ATOM 630 O O . GLY A 1 82 ? -23.166 13.536 5.655 1.00 81.12 82 GLY A O 1
ATOM 631 N N . PRO A 1 83 ? -23.812 15.682 5.681 1.00 76.44 83 PRO A N 1
ATOM 632 C CA . PRO A 1 83 ? -25.256 15.413 5.801 1.00 76.44 83 PRO A CA 1
ATOM 633 C C . PRO A 1 83 ? -25.908 14.605 4.667 1.00 76.44 83 PRO A C 1
ATOM 635 O O . PRO A 1 83 ? -27.099 14.317 4.747 1.00 76.44 83 PRO A O 1
ATOM 638 N N . GLN A 1 84 ? -25.195 14.340 3.573 1.00 77.00 84 GLN A N 1
ATOM 639 C CA . GLN A 1 84 ? -25.679 13.582 2.409 1.00 77.00 84 GLN A CA 1
ATOM 640 C C . GLN A 1 84 ? -24.780 12.370 2.113 1.00 77.00 84 GLN A C 1
ATOM 642 O O . GLN A 1 84 ? -24.888 11.757 1.053 1.00 77.00 84 GLN A O 1
ATOM 647 N N . THR A 1 85 ? -23.876 12.046 3.039 1.00 76.94 85 THR A N 1
ATOM 648 C CA . THR A 1 85 ? -22.905 10.965 2.887 1.00 76.94 85 THR A CA 1
ATOM 649 C C . THR A 1 85 ? -23.577 9.633 3.153 1.00 76.94 85 THR A C 1
ATOM 651 O O . THR A 1 85 ? -24.254 9.463 4.162 1.00 76.94 85 THR A O 1
ATOM 654 N N . THR A 1 86 ? -23.365 8.684 2.255 1.00 74.25 86 THR A N 1
ATOM 655 C CA . THR A 1 86 ? -23.813 7.290 2.367 1.00 74.25 86 THR A CA 1
ATOM 656 C C . THR A 1 86 ? -22.639 6.327 2.568 1.00 74.25 86 THR A C 1
ATOM 658 O O . THR A 1 86 ? -22.822 5.244 3.119 1.00 74.25 86 THR A O 1
ATOM 661 N N . THR A 1 87 ? -21.423 6.750 2.208 1.00 79.38 87 THR A N 1
ATOM 662 C CA . THR A 1 87 ? -20.160 6.046 2.476 1.00 79.38 87 THR A CA 1
ATOM 663 C C . THR A 1 87 ? -19.072 7.066 2.797 1.00 79.38 87 THR A C 1
ATOM 665 O O . THR A 1 87 ? -18.948 8.053 2.070 1.00 79.38 87 THR A O 1
ATOM 668 N N . LEU A 1 88 ? -18.294 6.832 3.854 1.00 86.69 88 LEU A N 1
ATOM 669 C CA . LEU A 1 88 ? -17.139 7.644 4.232 1.00 86.69 88 LEU A CA 1
ATOM 670 C C . LEU A 1 88 ? -15.880 6.775 4.296 1.00 86.69 88 LEU A C 1
ATOM 672 O O . LEU A 1 88 ? -15.777 5.913 5.167 1.00 86.69 88 LEU A O 1
ATOM 676 N N . TRP A 1 89 ? -14.913 7.075 3.431 1.00 91.69 89 TRP A N 1
ATOM 677 C CA . TRP A 1 89 ? -13.553 6.549 3.527 1.00 91.69 89 TRP A CA 1
ATOM 678 C C . TRP A 1 89 ? -12.668 7.510 4.320 1.00 91.69 89 TRP A C 1
ATOM 680 O O . TRP A 1 89 ? -12.370 8.622 3.875 1.00 91.69 89 TRP A O 1
ATOM 690 N N . GLU A 1 90 ? -12.213 7.083 5.493 1.00 94.94 90 GLU A N 1
ATOM 691 C CA . GLU A 1 90 ? -11.122 7.748 6.198 1.00 94.94 90 GLU A CA 1
ATOM 692 C C . GLU A 1 90 ? -9.801 7.290 5.602 1.00 94.94 90 GLU A C 1
ATOM 694 O O . GLU A 1 90 ? -9.445 6.122 5.690 1.00 94.94 90 GLU A O 1
ATOM 699 N N . VAL A 1 91 ? -9.058 8.206 4.994 1.00 96.69 91 VAL A N 1
ATOM 700 C CA . VAL A 1 91 ? -7.725 7.915 4.469 1.00 96.69 91 VAL A CA 1
ATOM 701 C C . VAL A 1 91 ? -6.735 8.464 5.477 1.00 96.69 91 VAL A C 1
ATOM 703 O O . VAL A 1 91 ? -6.549 9.675 5.575 1.00 96.69 91 VAL A O 1
ATOM 706 N N . ALA A 1 92 ? -6.139 7.589 6.272 1.00 97.69 92 ALA A N 1
ATOM 707 C CA . ALA A 1 92 ? -5.266 7.917 7.381 1.00 97.69 92 ALA A CA 1
ATOM 708 C C . ALA A 1 92 ? -3.795 7.690 7.026 1.00 97.69 92 ALA A C 1
ATOM 710 O O . ALA A 1 92 ? -3.426 6.640 6.505 1.00 97.69 92 ALA A O 1
ATOM 711 N N . THR A 1 93 ? -2.931 8.633 7.391 1.00 98.31 93 THR A N 1
ATOM 712 C CA . THR A 1 93 ? -1.488 8.379 7.509 1.00 98.31 93 THR A CA 1
ATOM 713 C C . THR A 1 93 ? -1.136 8.084 8.960 1.00 98.31 93 THR A C 1
ATOM 715 O O . THR A 1 93 ? -1.673 8.718 9.867 1.00 98.31 93 THR A O 1
ATOM 718 N N . PHE A 1 94 ? -0.233 7.131 9.199 1.00 98.25 94 PHE A N 1
ATOM 719 C CA . PHE A 1 94 ? 0.271 6.830 10.540 1.00 98.25 94 PHE A CA 1
ATOM 720 C C . PHE A 1 94 ? 1.777 7.047 10.639 1.00 98.25 94 PHE A C 1
ATOM 722 O O . PHE A 1 94 ? 2.568 6.323 10.029 1.00 98.25 94 PHE A O 1
ATOM 729 N N . ASP A 1 95 ? 2.157 8.040 11.436 1.00 98.31 95 ASP A N 1
ATOM 730 C CA . ASP A 1 95 ? 3.536 8.448 11.672 1.00 98.31 95 ASP A CA 1
ATOM 731 C C . ASP A 1 95 ? 4.105 7.830 12.951 1.00 98.31 95 ASP A C 1
ATOM 733 O O . ASP A 1 95 ? 3.685 8.142 14.069 1.00 98.31 95 ASP A O 1
ATOM 737 N N . TRP A 1 96 ? 5.101 6.967 12.785 1.00 98.00 96 TRP A N 1
ATOM 738 C CA . TRP A 1 96 ? 5.812 6.309 13.878 1.00 98.00 96 TRP A CA 1
ATOM 739 C C . TRP A 1 96 ? 7.318 6.561 13.798 1.00 98.00 96 TRP A C 1
ATOM 741 O O . TRP A 1 96 ? 8.123 5.712 14.191 1.00 98.00 96 TRP A O 1
ATOM 751 N N . ARG A 1 97 ? 7.722 7.724 13.265 1.00 97.81 97 ARG A N 1
ATOM 752 C CA . ARG A 1 97 ? 9.126 8.061 12.988 1.00 97.81 97 ARG A CA 1
ATOM 753 C C . ARG A 1 97 ? 10.063 7.930 14.192 1.00 97.81 97 ARG A C 1
ATOM 755 O O . ARG A 1 97 ? 11.227 7.575 14.011 1.00 97.81 97 ARG A O 1
ATOM 762 N N . ALA A 1 98 ? 9.601 8.168 15.423 1.00 97.25 98 ALA A N 1
ATOM 763 C CA . ALA A 1 98 ? 10.437 8.005 16.613 1.00 97.25 98 ALA A CA 1
ATOM 764 C C . ALA A 1 98 ? 10.694 6.521 16.918 1.00 97.25 98 ALA A C 1
ATOM 766 O O . ALA A 1 98 ? 11.831 6.152 17.216 1.00 97.25 98 ALA A O 1
ATOM 767 N N . SER A 1 99 ? 9.683 5.659 16.785 1.00 97.88 99 SER A N 1
ATOM 768 C CA . SER A 1 99 ? 9.845 4.202 16.901 1.00 97.88 99 SER A CA 1
ATOM 769 C C . SER A 1 99 ? 10.539 3.562 15.692 1.00 97.88 99 SER A C 1
ATOM 771 O O . SER A 1 99 ? 11.182 2.518 15.849 1.00 97.88 99 SER A O 1
ATOM 773 N N . ALA A 1 100 ? 10.442 4.170 14.508 1.00 97.25 100 ALA A N 1
ATOM 774 C CA . ALA A 1 100 ? 11.085 3.720 13.272 1.00 97.25 100 ALA A CA 1
ATOM 775 C C . ALA A 1 100 ? 12.564 4.111 13.181 1.00 97.25 100 ALA A C 1
ATOM 777 O O . ALA A 1 100 ? 13.330 3.443 12.482 1.00 97.25 100 ALA A O 1
ATOM 778 N N . GLY A 1 101 ? 12.970 5.183 13.870 1.00 96.19 101 GLY A N 1
ATOM 779 C CA . GLY A 1 101 ? 14.329 5.730 13.907 1.00 96.19 101 GLY A CA 1
ATOM 780 C C . GLY A 1 101 ? 15.315 4.875 14.707 1.00 96.19 101 GLY A C 1
ATOM 781 O O . GLY A 1 101 ? 15.923 5.337 15.673 1.00 96.19 101 GLY A O 1
ATOM 782 N N . THR A 1 102 ? 15.471 3.607 14.332 1.00 95.94 102 THR A N 1
ATOM 783 C CA . THR A 1 102 ? 16.393 2.652 14.961 1.00 95.94 102 THR A CA 1
ATOM 784 C C . THR A 1 102 ? 17.647 2.445 14.119 1.00 95.94 102 THR A C 1
ATOM 786 O O . THR A 1 102 ? 17.667 2.714 12.924 1.00 95.94 102 THR A O 1
ATOM 789 N N . PHE A 1 103 ? 18.707 1.894 14.717 1.00 91.12 103 PHE A N 1
ATOM 790 C CA . PHE A 1 103 ? 19.928 1.572 13.967 1.00 91.12 103 PHE A CA 1
ATOM 791 C C . PHE A 1 103 ? 19.752 0.402 12.982 1.00 91.12 103 PHE A C 1
ATOM 793 O O . PHE A 1 103 ? 20.408 0.374 11.949 1.00 91.12 103 PHE A O 1
ATOM 800 N N . LEU A 1 104 ? 18.887 -0.568 13.302 1.00 90.50 104 LEU A N 1
ATOM 801 C CA . LEU A 1 104 ? 18.628 -1.743 12.464 1.00 90.50 104 LEU A CA 1
ATOM 802 C C . LEU A 1 104 ? 17.135 -1.858 12.125 1.00 90.50 104 LEU A C 1
ATOM 804 O O . LEU A 1 104 ? 16.313 -1.625 13.021 1.00 90.50 104 LEU A O 1
ATOM 808 N N . PRO A 1 105 ? 16.778 -2.324 10.912 1.00 91.00 105 PRO A N 1
ATOM 809 C CA . PRO A 1 105 ? 15.385 -2.500 10.494 1.00 91.00 105 PRO A CA 1
ATOM 810 C C . PRO A 1 105 ? 14.637 -3.547 11.330 1.00 91.00 105 PRO A C 1
ATOM 812 O O . PRO A 1 105 ? 13.459 -3.376 11.618 1.00 91.00 105 PRO A O 1
ATOM 815 N N . GLY A 1 106 ? 15.321 -4.585 11.830 1.00 93.31 106 GLY A N 1
ATOM 816 C CA . GLY A 1 106 ? 14.719 -5.571 12.742 1.00 93.31 106 GLY A CA 1
ATOM 817 C C . GLY A 1 106 ? 14.194 -4.978 14.055 1.00 93.31 106 GLY A C 1
ATOM 818 O O . GLY A 1 106 ? 13.172 -5.430 14.575 1.00 93.31 106 GLY A O 1
ATOM 819 N N . SER A 1 107 ? 14.851 -3.940 14.583 1.00 96.31 107 SER A N 1
ATOM 820 C CA . SER A 1 107 ? 14.361 -3.237 15.774 1.00 96.31 107 SER A CA 1
ATOM 821 C C . SER A 1 107 ? 13.131 -2.389 15.453 1.00 96.31 107 SER A C 1
ATOM 823 O O . SER A 1 107 ? 12.176 -2.418 16.222 1.00 96.31 107 SER A O 1
ATOM 825 N N . ALA A 1 108 ? 13.114 -1.711 14.302 1.00 97.06 108 ALA A N 1
ATOM 826 C CA . ALA A 1 108 ? 11.941 -0.975 13.839 1.00 97.06 108 ALA A CA 1
ATOM 827 C C . ALA A 1 108 ? 10.748 -1.908 13.586 1.00 97.06 108 ALA A C 1
ATOM 829 O O . ALA A 1 108 ? 9.661 -1.621 14.064 1.00 97.06 108 ALA A O 1
ATOM 830 N N . ALA A 1 109 ? 10.955 -3.066 12.953 1.00 96.44 109 ALA A N 1
ATOM 831 C CA . ALA A 1 109 ? 9.928 -4.096 12.772 1.00 96.44 109 ALA A CA 1
ATOM 832 C C . ALA A 1 109 ? 9.328 -4.577 14.107 1.00 96.44 109 ALA A C 1
ATOM 834 O O . ALA A 1 109 ? 8.114 -4.695 14.253 1.00 96.44 109 ALA A O 1
ATOM 835 N N . THR A 1 110 ? 10.177 -4.799 15.117 1.00 96.56 110 THR A N 1
ATOM 836 C CA . THR A 1 110 ? 9.717 -5.166 16.467 1.00 96.56 110 THR A CA 1
ATOM 837 C C . THR A 1 110 ? 8.897 -4.040 17.105 1.00 96.56 110 THR A C 1
ATOM 839 O O . THR A 1 110 ? 7.858 -4.296 17.712 1.00 96.56 110 THR A O 1
ATOM 842 N N . ASN A 1 111 ? 9.344 -2.788 16.968 1.00 97.75 111 ASN A N 1
ATOM 843 C CA . ASN A 1 111 ? 8.616 -1.630 17.484 1.00 97.75 111 ASN A CA 1
ATOM 844 C C . ASN A 1 111 ? 7.265 -1.454 16.780 1.00 97.75 111 ASN A C 1
ATOM 846 O O . ASN A 1 111 ? 6.266 -1.251 17.460 1.00 97.75 111 ASN A O 1
ATOM 850 N N . ALA A 1 112 ? 7.228 -1.599 15.454 1.00 97.94 112 ALA A N 1
ATOM 851 C CA . ALA A 1 112 ? 6.026 -1.557 14.629 1.00 97.94 112 ALA A CA 1
ATOM 852 C C . ALA A 1 112 ? 4.980 -2.578 15.105 1.00 97.94 112 ALA A C 1
ATOM 854 O O . ALA A 1 112 ? 3.857 -2.197 15.434 1.00 97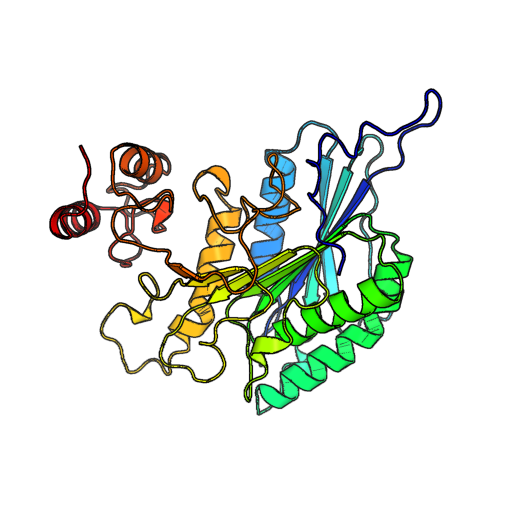.94 112 ALA A O 1
ATOM 855 N N . ALA A 1 113 ? 5.361 -3.850 15.258 1.00 97.12 113 ALA A N 1
ATOM 856 C CA . ALA A 1 113 ? 4.456 -4.883 15.766 1.00 97.12 113 ALA A CA 1
ATOM 857 C C . ALA A 1 113 ? 3.921 -4.558 17.176 1.00 97.12 113 ALA A C 1
ATOM 859 O O . ALA A 1 113 ? 2.725 -4.668 17.442 1.00 97.12 113 ALA A O 1
ATOM 860 N N . ASN A 1 114 ? 4.784 -4.090 18.086 1.00 97.38 114 ASN A N 1
ATOM 861 C CA . ASN A 1 114 ? 4.366 -3.698 19.436 1.00 97.38 114 ASN A CA 1
ATOM 862 C C . ASN A 1 114 ? 3.430 -2.482 19.432 1.00 97.38 114 ASN A C 1
ATOM 864 O O . ASN A 1 114 ? 2.498 -2.414 20.234 1.00 97.38 114 ASN A O 1
ATOM 868 N N . LEU A 1 115 ? 3.676 -1.510 18.556 1.00 96.69 115 LEU A N 1
ATOM 869 C CA . LEU A 1 115 ? 2.869 -0.304 18.449 1.00 96.69 115 LEU A CA 1
ATOM 870 C C . LEU A 1 115 ? 1.470 -0.632 17.925 1.00 96.69 115 LEU A C 1
ATOM 872 O O . LEU A 1 115 ? 0.493 -0.166 18.504 1.00 96.69 115 LEU A O 1
ATOM 876 N N . ALA A 1 116 ? 1.360 -1.512 16.927 1.00 96.56 116 ALA A N 1
ATOM 877 C CA . ALA A 1 116 ? 0.083 -1.986 16.397 1.00 96.56 116 ALA A CA 1
ATOM 878 C C . ALA A 1 116 ? -0.855 -2.489 17.504 1.00 96.56 116 ALA A C 1
ATOM 880 O O . ALA A 1 116 ? -2.011 -2.072 17.572 1.00 96.56 116 ALA A O 1
ATOM 881 N N . THR A 1 117 ? -0.343 -3.289 18.451 1.00 92.75 117 THR A N 1
ATOM 882 C CA . THR A 1 117 ? -1.157 -3.820 19.565 1.00 92.75 117 THR A CA 1
ATOM 883 C C . THR A 1 117 ? -1.836 -2.737 20.412 1.00 92.75 117 THR A C 1
ATOM 885 O O . THR A 1 117 ? -2.894 -2.980 20.991 1.00 92.75 117 THR A O 1
ATOM 888 N N . GLN A 1 118 ? -1.271 -1.527 20.462 1.00 92.31 118 GLN A N 1
ATOM 889 C CA . GLN A 1 118 ? -1.818 -0.399 21.221 1.00 92.31 118 GLN A CA 1
ATOM 890 C C . GLN A 1 118 ? -2.993 0.276 20.494 1.00 92.31 118 GLN A C 1
ATOM 892 O O . GLN A 1 118 ? -3.861 0.864 21.142 1.00 92.31 118 GLN A O 1
ATOM 897 N N . TYR A 1 119 ? -3.053 0.164 19.164 1.00 95.38 119 TYR A N 1
ATOM 898 C CA . TYR A 1 119 ? -4.059 0.822 18.326 1.00 95.38 119 TYR A CA 1
ATOM 899 C C . TYR A 1 119 ? -5.231 -0.079 17.926 1.00 95.38 119 TYR A C 1
ATOM 901 O O . TYR A 1 119 ? -6.287 0.453 17.592 1.00 95.38 119 TYR A O 1
ATOM 909 N N . VAL A 1 120 ? -5.114 -1.407 18.063 1.00 96.19 120 VAL A N 1
ATOM 910 C CA . VAL A 1 120 ? -6.209 -2.364 17.780 1.00 96.19 120 VAL A CA 1
ATOM 911 C C . VAL A 1 120 ? -7.518 -1.935 18.445 1.00 96.19 120 VAL A C 1
ATOM 913 O O . VAL A 1 120 ? -8.548 -1.835 17.788 1.00 96.19 120 VAL A O 1
ATOM 916 N N . SER A 1 121 ? -7.483 -1.621 19.745 1.00 94.50 121 SER A N 1
ATOM 917 C CA . SER A 1 121 ? -8.695 -1.243 20.487 1.00 94.50 121 SER A CA 1
ATOM 918 C C . SER A 1 121 ? -9.350 0.044 19.979 1.00 94.50 121 SER A C 1
ATOM 920 O O . SER A 1 121 ? -10.569 0.167 20.056 1.00 94.50 121 SER A O 1
ATOM 922 N N . GLN A 1 122 ? -8.565 0.982 19.444 1.00 94.25 122 GLN A N 1
ATOM 923 C CA . GLN A 1 122 ? -9.074 2.242 18.906 1.00 94.25 122 GLN A CA 1
ATOM 924 C C . GLN A 1 122 ? -9.706 2.034 17.528 1.00 94.25 122 GLN A C 1
ATOM 926 O O . GLN A 1 122 ? -10.798 2.537 17.293 1.00 94.25 122 GLN A O 1
ATOM 931 N N . ILE A 1 123 ? -9.077 1.231 16.662 1.00 93.75 123 ILE A N 1
ATOM 932 C CA . ILE A 1 123 ? -9.642 0.866 15.353 1.00 93.75 123 ILE A CA 1
ATOM 933 C C . ILE A 1 123 ? -10.949 0.086 15.530 1.00 93.75 123 ILE A C 1
ATOM 935 O O . ILE A 1 123 ? -11.949 0.410 14.901 1.00 93.75 123 ILE A O 1
ATOM 939 N N . VAL A 1 124 ? -10.985 -0.891 16.441 1.00 94.44 124 VAL A N 1
ATOM 940 C CA . VAL A 1 124 ? -12.214 -1.645 16.735 1.00 94.44 124 VAL A CA 1
ATOM 941 C C . VAL A 1 124 ? -13.303 -0.737 17.316 1.00 94.44 124 VAL A C 1
ATOM 943 O O . VAL A 1 124 ? -14.468 -0.861 16.948 1.00 94.44 124 VAL A O 1
ATOM 946 N N . ALA A 1 125 ? -12.947 0.190 18.212 1.00 92.81 125 ALA A N 1
ATOM 947 C CA . ALA A 1 125 ? -13.909 1.122 18.802 1.00 92.81 125 ALA A CA 1
ATOM 948 C C . ALA A 1 125 ? -14.476 2.136 17.796 1.00 92.81 125 ALA A C 1
ATOM 950 O O . ALA A 1 125 ? -15.566 2.658 18.033 1.00 92.81 125 ALA A O 1
ATOM 951 N N . ALA A 1 126 ? -13.767 2.398 16.694 1.00 91.12 126 ALA A N 1
ATOM 952 C CA . ALA A 1 126 ? -14.251 3.232 15.599 1.00 91.12 126 ALA A CA 1
ATOM 953 C C . ALA A 1 126 ? -15.350 2.547 14.765 1.00 91.12 126 ALA A C 1
ATOM 955 O O . ALA A 1 126 ? -16.078 3.237 14.064 1.00 91.12 126 ALA A O 1
ATOM 956 N N . ASN A 1 127 ? -15.533 1.225 14.911 1.00 89.88 127 ASN A N 1
ATOM 957 C CA . ASN A 1 127 ? -16.610 0.457 14.280 1.00 89.88 127 ASN A CA 1
ATOM 958 C C . ASN A 1 127 ? -16.623 0.583 12.743 1.00 89.88 127 ASN A C 1
ATOM 960 O O . ASN A 1 127 ? -17.676 0.817 12.152 1.00 89.88 127 ASN A O 1
ATOM 964 N N . TYR A 1 128 ? -15.452 0.426 12.119 1.00 92.12 128 TYR A N 1
ATOM 965 C CA . TYR A 1 128 ? -15.346 0.362 10.662 1.00 92.12 128 TYR A CA 1
ATOM 966 C C . TYR A 1 128 ? -15.978 -0.917 10.099 1.00 92.12 128 TYR A C 1
ATOM 968 O O . TYR A 1 128 ? -15.890 -1.973 10.729 1.00 92.12 128 TYR A O 1
ATOM 976 N N . ASP A 1 129 ? -16.550 -0.842 8.898 1.00 90.12 129 ASP A N 1
ATOM 977 C CA . ASP A 1 129 ? -17.041 -2.015 8.164 1.00 90.12 129 ASP A CA 1
ATOM 978 C C . ASP A 1 129 ? -15.894 -2.723 7.422 1.00 90.12 129 ASP A C 1
ATOM 980 O O . ASP A 1 129 ? -15.832 -3.959 7.372 1.00 90.12 129 ASP A O 1
ATOM 984 N N . ALA A 1 130 ? -14.954 -1.944 6.884 1.00 91.56 130 ALA A N 1
ATOM 985 C CA . ALA A 1 130 ? -13.744 -2.424 6.239 1.00 91.56 130 ALA A CA 1
ATOM 986 C C . ALA A 1 130 ? -12.499 -1.590 6.580 1.00 91.56 130 ALA A C 1
ATOM 988 O O . ALA A 1 130 ? -12.560 -0.382 6.813 1.00 91.56 130 ALA A O 1
ATOM 989 N N . VAL A 1 131 ? -11.340 -2.250 6.552 1.00 95.25 131 VAL A N 1
ATOM 990 C CA . VAL A 1 131 ? -10.020 -1.631 6.687 1.00 95.25 131 VAL A CA 1
ATOM 991 C C . VAL A 1 131 ? -9.086 -2.115 5.574 1.00 95.25 131 VAL A C 1
ATOM 993 O O . VAL A 1 131 ? -8.900 -3.313 5.363 1.00 95.25 131 VAL A O 1
ATOM 996 N N . HIS A 1 132 ? -8.465 -1.176 4.871 1.00 96.88 132 HIS A N 1
ATOM 997 C CA . HIS A 1 132 ? -7.399 -1.408 3.904 1.00 96.88 132 HIS A CA 1
ATOM 998 C C . HIS A 1 132 ? -6.102 -0.830 4.463 1.00 96.88 132 HIS A C 1
ATOM 1000 O O . HIS A 1 132 ? -5.989 0.368 4.701 1.00 96.88 132 HIS A O 1
ATOM 1006 N N . LEU A 1 133 ? -5.121 -1.681 4.731 1.00 98.31 133 LEU A N 1
ATOM 1007 C CA . LEU A 1 133 ? -3.878 -1.304 5.387 1.00 98.31 133 LEU A CA 1
ATOM 1008 C C . LEU A 1 133 ? -2.719 -1.419 4.395 1.00 98.31 133 LEU A C 1
ATOM 1010 O O . LEU A 1 133 ? -2.480 -2.490 3.850 1.00 98.31 133 LEU A O 1
ATOM 1014 N N . ILE A 1 134 ? -1.993 -0.326 4.180 1.00 98.62 134 ILE A N 1
ATOM 1015 C CA . ILE A 1 134 ? -0.917 -0.196 3.195 1.00 98.62 134 ILE A CA 1
ATOM 1016 C C . ILE A 1 134 ? 0.369 0.177 3.930 1.00 98.62 134 ILE A C 1
ATOM 1018 O O . ILE A 1 134 ? 0.419 1.182 4.649 1.00 98.62 134 ILE A O 1
ATOM 1022 N N . ALA A 1 135 ? 1.430 -0.609 3.765 1.00 98.38 135 ALA A N 1
ATOM 1023 C CA . ALA A 1 135 ? 2.691 -0.318 4.436 1.00 98.38 135 ALA A CA 1
ATOM 1024 C C . ALA A 1 135 ? 3.916 -0.755 3.651 1.00 98.38 135 ALA A C 1
ATOM 1026 O O . ALA A 1 135 ? 3.898 -1.754 2.937 1.00 98.38 135 ALA A O 1
ATOM 1027 N N . HIS A 1 136 ? 5.008 -0.024 3.866 1.00 96.62 136 HIS A N 1
ATOM 1028 C CA . HIS A 1 136 ? 6.300 -0.311 3.255 1.00 96.62 136 HIS A CA 1
ATOM 1029 C C . HIS A 1 136 ? 7.300 -0.919 4.239 1.00 96.62 136 HIS A C 1
ATOM 1031 O O . HIS A 1 136 ? 7.385 -0.493 5.397 1.00 96.62 136 HIS A O 1
ATOM 1037 N N . SER A 1 137 ? 8.133 -1.856 3.770 1.00 95.31 137 SER A N 1
ATOM 1038 C CA . SER A 1 137 ? 9.316 -2.330 4.502 1.00 95.31 137 SER A CA 1
ATOM 1039 C C . SER A 1 137 ? 8.970 -2.817 5.919 1.00 95.31 137 SER A C 1
ATOM 1041 O O . SER A 1 137 ? 8.086 -3.656 6.091 1.00 95.31 137 SER A O 1
ATOM 1043 N N . ALA A 1 138 ? 9.647 -2.301 6.953 1.00 95.94 138 ALA A N 1
ATOM 1044 C CA . ALA A 1 138 ? 9.387 -2.609 8.359 1.00 95.94 138 ALA A CA 1
ATOM 1045 C C . ALA A 1 138 ? 7.984 -2.189 8.841 1.00 95.94 138 ALA A C 1
ATOM 1047 O O . ALA A 1 138 ? 7.490 -2.773 9.804 1.00 95.94 138 ALA A O 1
ATOM 1048 N N . GLY A 1 139 ? 7.330 -1.234 8.169 1.00 97.81 139 GLY A N 1
ATOM 1049 C CA . GLY A 1 139 ? 5.941 -0.851 8.435 1.00 97.81 139 GLY A CA 1
ATOM 1050 C C . GLY A 1 139 ? 4.956 -1.989 8.162 1.00 97.81 139 GLY A C 1
ATOM 1051 O O . GLY A 1 139 ? 3.903 -2.049 8.789 1.00 97.81 139 GLY A O 1
ATOM 1052 N N . SER A 1 140 ? 5.326 -2.960 7.321 1.00 97.94 140 SER A N 1
ATOM 1053 C CA . SER A 1 140 ? 4.531 -4.172 7.079 1.00 97.94 140 SER A CA 1
ATOM 1054 C C . SER A 1 140 ? 4.207 -4.921 8.375 1.00 97.94 140 SER A C 1
ATOM 1056 O O . SER A 1 140 ? 3.107 -5.439 8.532 1.00 97.94 140 SER A O 1
ATOM 1058 N N . TRP A 1 141 ? 5.127 -4.925 9.349 1.00 97.88 141 TRP A N 1
ATOM 1059 C CA . TRP A 1 141 ? 4.898 -5.543 10.661 1.00 97.88 141 TRP A CA 1
ATOM 1060 C C . TRP A 1 141 ? 3.824 -4.823 11.481 1.00 97.88 141 TRP A C 1
ATOM 1062 O O . TRP A 1 141 ? 3.157 -5.458 12.298 1.00 97.88 141 TRP A O 1
ATOM 1072 N N . PHE A 1 142 ? 3.658 -3.510 11.283 1.00 98.25 142 PHE A N 1
ATOM 1073 C CA . PHE A 1 142 ? 2.606 -2.734 11.932 1.00 98.25 142 PHE A CA 1
ATOM 1074 C C . PHE A 1 142 ? 1.237 -3.172 11.410 1.00 98.25 142 PHE A C 1
ATOM 1076 O O . PHE A 1 142 ? 0.374 -3.546 12.201 1.00 98.25 142 PHE A O 1
ATOM 1083 N N . ILE A 1 143 ? 1.052 -3.187 10.086 1.00 98.31 143 ILE A N 1
ATOM 1084 C CA . ILE A 1 143 ? -0.250 -3.527 9.500 1.00 98.31 143 ILE A CA 1
ATOM 1085 C C . ILE A 1 143 ? -0.601 -5.005 9.678 1.00 98.31 143 ILE A C 1
ATOM 1087 O O . ILE A 1 143 ? -1.737 -5.300 10.024 1.00 98.31 143 ILE A O 1
ATOM 1091 N N . ASP A 1 144 ? 0.361 -5.924 9.568 1.00 97.94 144 ASP A N 1
ATOM 1092 C CA . ASP A 1 144 ? 0.117 -7.359 9.770 1.00 97.94 144 ASP A CA 1
ATOM 1093 C C . ASP A 1 144 ? -0.312 -7.661 11.219 1.00 97.94 144 ASP A C 1
ATOM 1095 O O . ASP A 1 144 ? -1.275 -8.389 11.478 1.00 97.94 144 ASP A O 1
ATOM 1099 N N . SER A 1 145 ? 0.332 -6.995 12.184 1.00 98.06 145 SER A N 1
ATOM 1100 C CA . SER A 1 145 ? -0.044 -7.092 13.599 1.00 98.06 145 SER A CA 1
ATOM 1101 C C . SER A 1 145 ? -1.395 -6.428 13.892 1.00 98.06 145 SER A C 1
ATOM 1103 O O . SER A 1 145 ? -2.121 -6.889 14.777 1.00 98.06 145 SER A O 1
ATOM 1105 N N . LEU A 1 146 ? -1.752 -5.358 13.169 1.00 98.12 146 LEU A N 1
ATOM 1106 C CA . LEU A 1 146 ? -3.079 -4.746 13.254 1.00 98.12 146 LEU A CA 1
ATOM 1107 C C . LEU A 1 146 ? -4.160 -5.690 12.729 1.00 98.12 146 LEU A C 1
ATOM 1109 O O . LEU A 1 146 ? -5.130 -5.900 13.451 1.00 98.12 146 LEU A O 1
ATOM 1113 N N . VAL A 1 147 ? -3.981 -6.288 11.544 1.00 97.69 147 VAL A N 1
ATOM 1114 C CA . VAL A 1 147 ? -4.909 -7.294 10.992 1.00 97.69 147 VAL A CA 1
ATOM 1115 C C . VAL A 1 147 ? -5.123 -8.418 11.997 1.00 97.69 147 VAL A C 1
ATOM 1117 O O . VAL A 1 147 ? -6.255 -8.671 12.398 1.00 97.69 147 VAL A O 1
ATOM 1120 N N . THR A 1 148 ? -4.031 -9.018 12.482 1.00 97.69 148 THR A N 1
ATOM 1121 C CA . THR A 1 148 ? -4.072 -10.084 13.495 1.00 97.69 148 THR A CA 1
ATOM 1122 C C . THR A 1 148 ? -4.898 -9.658 14.713 1.00 97.69 148 THR A C 1
ATOM 1124 O O . THR A 1 148 ? -5.737 -10.401 15.222 1.00 97.69 148 THR A O 1
ATOM 1127 N N . GLY A 1 149 ? -4.668 -8.447 15.225 1.00 97.88 149 GLY A N 1
ATOM 1128 C CA . GLY A 1 149 ? -5.397 -7.927 16.378 1.00 97.88 149 GLY A CA 1
ATOM 1129 C C . GLY A 1 149 ? -6.880 -7.673 16.100 1.00 97.88 149 GLY A C 1
ATOM 1130 O O . GLY A 1 149 ? -7.711 -7.977 16.956 1.00 97.88 149 GLY A O 1
ATOM 1131 N N . ILE A 1 150 ? -7.211 -7.139 14.924 1.00 97.25 150 ILE A N 1
ATOM 1132 C CA . ILE A 1 150 ? -8.585 -6.866 14.489 1.00 97.25 150 ILE A CA 1
ATOM 1133 C C . ILE A 1 150 ? -9.352 -8.176 14.326 1.00 97.25 150 ILE A C 1
ATOM 1135 O O . ILE A 1 150 ? -10.398 -8.313 14.950 1.00 97.25 150 ILE A O 1
ATOM 1139 N N . GLU A 1 151 ? -8.815 -9.166 13.612 1.00 95.62 151 GLU A N 1
ATOM 1140 C CA . GLU A 1 151 ? -9.466 -10.472 13.415 1.00 95.62 151 GLU A CA 1
ATOM 1141 C C . GLU A 1 151 ? -9.751 -11.172 14.755 1.00 95.62 151 GLU A C 1
ATOM 1143 O O . GLU A 1 151 ? -10.814 -11.753 14.973 1.00 95.62 151 GLU A O 1
ATOM 1148 N N . ASN A 1 152 ? -8.845 -11.045 15.729 1.00 96.31 152 ASN A N 1
ATOM 1149 C CA . ASN A 1 152 ? -9.037 -11.632 17.057 1.00 96.31 152 ASN A CA 1
ATOM 1150 C C . ASN A 1 152 ? -10.142 -10.961 17.897 1.00 96.31 152 ASN A C 1
ATOM 1152 O O . ASN A 1 152 ? -10.669 -11.591 18.819 1.00 96.31 152 ASN A O 1
ATOM 1156 N N . VAL A 1 153 ? -10.473 -9.691 17.642 1.00 96.94 153 VAL A N 1
ATOM 1157 C CA . VAL A 1 153 ? -11.397 -8.899 18.479 1.00 96.94 153 VAL A CA 1
ATOM 1158 C C . VAL A 1 153 ? -12.719 -8.605 17.766 1.00 96.94 153 VAL A C 1
ATOM 1160 O O . VAL A 1 153 ? -13.778 -8.648 18.394 1.00 96.94 153 VAL A O 1
ATOM 1163 N N . ALA A 1 154 ? -12.665 -8.313 16.472 1.00 94.94 154 ALA A N 1
ATOM 1164 C CA . ALA A 1 154 ? -13.776 -7.904 15.626 1.00 94.94 154 ALA A CA 1
ATOM 1165 C C . ALA A 1 154 ? -13.683 -8.562 14.228 1.00 94.94 154 ALA A C 1
ATOM 1167 O O . ALA A 1 154 ? -13.555 -7.854 13.232 1.00 94.94 154 ALA A O 1
ATOM 1168 N N . PRO A 1 155 ? -13.838 -9.901 14.124 1.00 93.19 155 PRO A N 1
ATOM 1169 C CA . PRO A 1 155 ? -13.730 -10.666 12.863 1.00 93.19 155 PRO A CA 1
ATOM 1170 C C . PRO A 1 155 ? -14.852 -10.381 11.841 1.00 93.19 155 PRO A C 1
ATOM 1172 O O . PRO A 1 155 ? -15.060 -11.106 10.866 1.00 93.19 155 PRO A O 1
ATOM 1175 N N . THR A 1 156 ? -15.693 -9.385 12.116 1.00 90.38 156 THR A N 1
ATOM 1176 C CA . THR A 1 156 ? -16.702 -8.885 11.180 1.00 90.38 156 THR A CA 1
ATOM 1177 C C . THR A 1 156 ? -16.173 -7.755 10.306 1.00 90.38 156 THR A C 1
ATOM 1179 O O . THR A 1 156 ? -16.786 -7.500 9.275 1.00 90.38 156 THR A O 1
ATOM 1182 N N . ILE A 1 157 ? -15.088 -7.092 10.717 1.00 92.31 157 ILE A N 1
ATOM 1183 C CA . ILE A 1 157 ? -14.426 -6.040 9.944 1.00 92.31 157 ILE A CA 1
ATOM 1184 C C . ILE A 1 157 ? -13.657 -6.707 8.805 1.00 92.31 157 ILE A C 1
ATOM 1186 O O . ILE A 1 157 ? -12.810 -7.556 9.066 1.00 92.31 157 ILE A O 1
ATOM 1190 N N . VAL A 1 158 ? -13.939 -6.321 7.560 1.00 92.19 158 VAL A N 1
ATOM 1191 C CA . VAL A 1 158 ? -13.226 -6.855 6.389 1.00 92.19 158 VAL A CA 1
ATOM 1192 C C . VAL A 1 158 ? -11.831 -6.238 6.311 1.00 92.19 158 VAL A C 1
ATOM 1194 O O . VAL A 1 158 ? -11.699 -5.019 6.398 1.00 92.19 158 VAL A O 1
ATOM 1197 N N . THR A 1 159 ? -10.795 -7.050 6.120 1.00 94.12 159 THR A N 1
ATOM 1198 C CA . THR A 1 159 ? -9.392 -6.610 6.145 1.00 94.12 159 THR A CA 1
ATOM 1199 C C . THR A 1 159 ? -8.669 -6.886 4.824 1.00 94.12 159 THR A C 1
ATOM 1201 O O . THR A 1 159 ? -8.572 -8.026 4.376 1.00 94.12 159 THR A O 1
ATOM 1204 N N . GLN A 1 160 ? -8.103 -5.838 4.221 1.00 95.62 160 GLN A N 1
ATOM 1205 C CA . GLN A 1 160 ? -7.102 -5.952 3.157 1.00 95.62 160 GLN A CA 1
ATOM 1206 C C . GLN A 1 160 ? -5.736 -5.487 3.664 1.00 95.62 160 GLN A C 1
ATOM 1208 O O . GLN A 1 160 ? -5.632 -4.400 4.234 1.00 95.62 160 GLN A O 1
ATOM 1213 N N . ALA A 1 161 ? -4.685 -6.263 3.397 1.00 97.31 161 ALA A N 1
ATOM 1214 C CA . ALA A 1 161 ? -3.298 -5.865 3.631 1.00 97.31 161 ALA A CA 1
ATOM 1215 C C . ALA A 1 161 ? -2.526 -5.736 2.309 1.00 97.31 161 ALA A C 1
ATOM 1217 O O . ALA A 1 161 ? -2.395 -6.701 1.564 1.00 97.31 161 ALA A O 1
ATOM 1218 N N . THR A 1 162 ? -1.976 -4.555 2.043 1.00 97.88 162 THR A N 1
ATOM 1219 C CA . THR A 1 162 ? -1.094 -4.284 0.905 1.00 97.88 162 THR A CA 1
ATOM 1220 C C . THR A 1 162 ? 0.314 -4.044 1.425 1.00 97.88 162 THR A C 1
ATOM 1222 O O . THR A 1 162 ? 0.615 -3.029 2.064 1.00 97.88 162 THR A O 1
ATOM 1225 N N . PHE A 1 163 ? 1.190 -4.996 1.146 1.00 98.00 163 PHE A N 1
ATOM 1226 C CA . PHE A 1 163 ? 2.594 -4.937 1.503 1.00 98.00 163 PHE A CA 1
ATOM 1227 C C . PHE A 1 163 ? 3.397 -4.365 0.335 1.00 98.00 163 PHE A C 1
ATOM 1229 O O . PHE A 1 163 ? 3.327 -4.864 -0.785 1.00 98.00 163 PHE A O 1
ATOM 1236 N N . LEU A 1 164 ? 4.171 -3.318 0.592 1.00 96.06 164 LEU A N 1
ATOM 1237 C CA . LEU A 1 164 ? 5.064 -2.698 -0.381 1.00 96.06 164 LEU A CA 1
ATOM 1238 C C . LEU A 1 164 ? 6.493 -3.044 0.043 1.00 96.06 164 LEU A C 1
ATOM 1240 O O . LEU A 1 164 ? 7.006 -2.500 1.020 1.00 96.06 164 LEU A O 1
ATOM 1244 N N . ASP A 1 165 ? 7.113 -3.994 -0.642 1.00 93.12 165 ASP A N 1
ATOM 1245 C CA . ASP A 1 165 ? 8.467 -4.483 -0.378 1.00 93.12 165 ASP A CA 1
ATOM 1246 C C . ASP A 1 165 ? 8.714 -4.848 1.098 1.00 93.12 165 ASP A C 1
ATOM 1248 O O . ASP A 1 165 ? 9.482 -4.208 1.833 1.00 93.12 165 ASP A O 1
ATOM 1252 N N . ALA A 1 166 ? 7.967 -5.840 1.591 1.00 95.31 166 ALA A N 1
ATOM 1253 C CA . ALA A 1 166 ? 7.925 -6.179 3.008 1.00 95.31 166 ALA A CA 1
ATOM 1254 C C . ALA A 1 166 ? 9.298 -6.597 3.548 1.00 95.31 166 ALA A C 1
ATOM 1256 O O . ALA A 1 166 ? 9.944 -7.516 3.048 1.00 95.31 166 ALA A O 1
ATOM 1257 N N . TYR A 1 167 ? 9.708 -6.002 4.672 1.00 92.94 167 TYR A N 1
ATOM 1258 C CA . TYR A 1 167 ? 10.908 -6.447 5.378 1.00 92.94 167 TYR A CA 1
ATOM 1259 C C . TYR A 1 167 ? 10.619 -7.714 6.200 1.00 92.94 167 TYR A C 1
ATOM 1261 O O . TYR A 1 167 ? 10.000 -7.667 7.265 1.00 92.94 167 TYR A O 1
ATOM 1269 N N . THR A 1 168 ? 11.126 -8.849 5.727 1.00 90.31 168 THR A N 1
ATOM 1270 C CA . THR A 1 168 ? 10.895 -10.216 6.209 1.00 90.31 168 THR A CA 1
ATOM 1271 C C . THR A 1 168 ? 12.193 -10.891 6.695 1.00 90.31 168 THR A C 1
ATOM 1273 O O . THR A 1 168 ? 12.744 -11.788 6.055 1.00 90.31 168 THR A O 1
ATOM 1276 N N . PRO A 1 169 ? 12.739 -10.510 7.863 1.00 84.12 169 PRO A N 1
ATOM 1277 C CA . PRO A 1 169 ? 13.949 -11.142 8.381 1.00 84.12 169 PRO A CA 1
ATOM 1278 C C . PRO A 1 169 ? 13.713 -12.622 8.719 1.00 84.12 169 PRO A C 1
ATOM 1280 O O . PRO A 1 169 ? 12.768 -12.938 9.432 1.00 84.12 169 PRO A O 1
ATOM 1283 N N . SER A 1 170 ? 14.627 -13.512 8.312 1.00 69.75 170 SER A N 1
ATOM 1284 C CA . SER A 1 170 ? 14.740 -14.898 8.821 1.00 69.75 170 SER A CA 1
ATOM 1285 C C . SER A 1 170 ? 13.484 -15.780 8.658 1.00 69.75 170 SER A C 1
ATOM 1287 O O . SER A 1 170 ? 12.838 -16.125 9.649 1.00 69.75 170 SER A O 1
ATOM 1289 N N . ASP A 1 171 ? 13.164 -16.183 7.424 1.00 67.75 171 ASP A N 1
ATOM 1290 C CA . ASP A 1 171 ? 12.052 -17.091 7.066 1.00 67.75 171 ASP A CA 1
ATOM 1291 C C . ASP A 1 171 ? 10.659 -16.616 7.521 1.00 67.75 171 ASP A C 1
ATOM 1293 O O . ASP A 1 171 ? 9.719 -17.403 7.587 1.00 67.75 171 ASP A O 1
ATOM 1297 N N . LYS A 1 172 ? 10.500 -15.326 7.845 1.00 83.06 172 LYS A N 1
ATOM 1298 C CA . LYS A 1 172 ? 9.230 -14.753 8.321 1.00 83.06 172 LYS A CA 1
ATOM 1299 C C . LYS A 1 172 ? 8.253 -14.388 7.212 1.00 83.06 172 LYS A C 1
ATOM 1301 O O . LYS A 1 172 ? 7.151 -13.959 7.518 1.00 83.06 172 LYS A O 1
ATOM 1306 N N . ALA A 1 173 ? 8.597 -14.606 5.947 1.00 85.81 173 ALA A N 1
ATOM 1307 C CA . ALA A 1 173 ? 7.675 -14.398 4.831 1.00 85.81 173 ALA A CA 1
ATOM 1308 C C . ALA A 1 173 ? 6.383 -15.240 4.944 1.00 85.81 173 ALA A C 1
ATOM 1310 O O . ALA A 1 173 ? 5.363 -14.916 4.344 1.00 85.81 173 ALA A O 1
ATOM 1311 N N . ASN A 1 174 ? 6.400 -16.301 5.756 1.00 89.31 174 ASN A N 1
ATOM 1312 C CA . ASN A 1 174 ? 5.250 -17.164 5.991 1.00 89.31 174 ASN A CA 1
ATOM 1313 C C . ASN A 1 174 ? 4.248 -16.645 7.040 1.00 89.31 174 ASN A C 1
ATOM 1315 O O . ASN A 1 174 ? 3.289 -17.357 7.313 1.00 89.31 174 ASN A O 1
ATOM 1319 N N . VAL A 1 175 ? 4.482 -15.495 7.687 1.00 90.94 175 VAL A N 1
ATOM 1320 C CA . VAL A 1 175 ? 3.531 -14.945 8.680 1.00 90.94 175 VAL A CA 1
ATOM 1321 C C . VAL A 1 175 ? 2.622 -13.876 8.088 1.00 90.94 175 VAL A C 1
ATOM 1323 O O . VAL A 1 175 ? 1.466 -13.774 8.486 1.00 90.94 175 VAL A O 1
ATOM 1326 N N . PHE A 1 176 ? 3.125 -13.120 7.116 1.00 95.25 176 PHE A N 1
ATOM 1327 C CA . PHE A 1 176 ? 2.429 -11.960 6.581 1.00 95.25 176 PHE A CA 1
ATOM 1328 C C . PHE A 1 176 ? 1.183 -12.338 5.794 1.00 95.25 176 PHE A C 1
ATOM 1330 O O . PHE A 1 176 ? 1.253 -13.211 4.930 1.00 95.25 176 PHE A O 1
ATOM 1337 N N . GLY A 1 177 ? 0.078 -11.648 6.074 1.00 94.81 177 GLY A N 1
ATOM 1338 C CA . GLY A 1 177 ? -1.204 -11.822 5.386 1.00 94.81 177 GLY A CA 1
ATOM 1339 C C . GLY A 1 177 ? -2.055 -12.977 5.918 1.00 94.81 177 GLY A C 1
ATOM 1340 O O . GLY A 1 177 ? -3.189 -13.137 5.486 1.00 94.81 177 GLY A O 1
ATOM 1341 N N . THR A 1 178 ? -1.552 -13.750 6.889 1.00 95.19 178 THR A N 1
ATOM 1342 C CA . THR A 1 178 ? -2.213 -14.958 7.424 1.00 95.19 178 THR A CA 1
ATOM 1343 C C . THR A 1 178 ? -3.654 -14.709 7.875 1.00 95.19 178 THR A C 1
ATOM 1345 O O . THR A 1 178 ? -4.530 -15.530 7.612 1.00 95.19 178 THR A O 1
ATOM 1348 N N . ASP A 1 179 ? -3.896 -13.594 8.563 1.00 95.44 179 ASP A N 1
ATOM 1349 C CA . ASP A 1 179 ? -5.193 -13.285 9.175 1.00 95.44 179 ASP A CA 1
ATOM 1350 C C . ASP A 1 179 ? -6.029 -12.280 8.360 1.00 95.44 179 ASP A C 1
ATOM 1352 O O . ASP A 1 179 ? -7.124 -11.928 8.788 1.00 95.44 179 ASP A O 1
ATOM 1356 N N . ALA A 1 180 ? -5.540 -11.821 7.201 1.00 94.44 180 ALA A N 1
ATOM 1357 C CA . ALA A 1 180 ? -6.277 -10.890 6.344 1.00 94.44 180 ALA A CA 1
ATOM 1358 C C . ALA A 1 180 ? -7.342 -11.624 5.512 1.00 94.44 180 ALA A C 1
ATOM 1360 O O . ALA A 1 180 ? -7.132 -12.767 5.098 1.00 94.44 180 ALA A O 1
ATOM 1361 N N . ASP A 1 181 ? -8.460 -10.961 5.196 1.00 91.88 181 ASP A N 1
ATOM 1362 C CA . ASP A 1 181 ? -9.417 -11.494 4.212 1.00 91.88 181 ASP A CA 1
ATOM 1363 C C . ASP A 1 181 ? -8.794 -11.533 2.808 1.00 91.88 181 ASP A C 1
ATOM 1365 O O . ASP A 1 181 ? -9.050 -12.463 2.039 1.00 91.88 181 ASP A O 1
ATOM 1369 N N . TYR A 1 182 ? -7.956 -10.539 2.498 1.00 93.38 182 TYR A N 1
ATOM 1370 C CA . TYR A 1 182 ? -7.127 -10.477 1.298 1.00 93.38 182 TYR A CA 1
ATOM 1371 C C . TYR A 1 182 ? -5.789 -9.809 1.609 1.00 93.38 182 TYR A C 1
ATOM 1373 O O . TYR A 1 182 ? -5.725 -8.800 2.315 1.00 93.38 182 TYR A O 1
ATOM 1381 N N . ALA A 1 183 ? -4.715 -10.355 1.055 1.00 95.31 183 ALA A N 1
ATOM 1382 C CA . ALA A 1 183 ? -3.401 -9.754 1.153 1.00 95.31 183 ALA A CA 1
ATOM 1383 C C . ALA A 1 183 ? -2.685 -9.804 -0.191 1.00 95.31 183 ALA A C 1
ATOM 1385 O O . ALA A 1 183 ? -2.732 -10.799 -0.914 1.00 95.31 183 ALA A O 1
ATOM 1386 N N . GLU A 1 184 ? -1.970 -8.732 -0.484 1.00 95.94 184 GLU A N 1
ATOM 1387 C CA . GLU A 1 184 ? -1.152 -8.586 -1.677 1.00 95.94 184 GLU A CA 1
ATOM 1388 C C . GLU A 1 184 ? 0.209 -7.997 -1.306 1.00 95.94 184 GLU A C 1
ATOM 1390 O O . GLU A 1 184 ? 0.359 -7.293 -0.303 1.00 95.94 184 GLU A O 1
ATOM 1395 N N . HIS A 1 185 ? 1.214 -8.304 -2.111 1.00 96.31 185 HIS A N 1
ATOM 1396 C CA . HIS A 1 185 ? 2.588 -7.905 -1.881 1.00 96.31 185 HIS A CA 1
ATOM 1397 C C . HIS A 1 185 ? 3.239 -7.478 -3.185 1.00 96.31 185 HIS A C 1
ATOM 1399 O O . HIS A 1 185 ? 3.515 -8.314 -4.036 1.00 96.31 185 HIS A O 1
ATOM 1405 N N . TYR A 1 186 ? 3.515 -6.188 -3.319 1.00 94.19 186 TYR A N 1
ATOM 1406 C CA . TYR A 1 186 ? 4.301 -5.648 -4.420 1.00 94.19 186 TYR A CA 1
ATOM 1407 C C . TYR A 1 186 ? 5.765 -5.735 -4.017 1.00 94.19 186 TYR A C 1
ATOM 1409 O O . TYR A 1 186 ? 6.152 -5.138 -3.010 1.00 94.19 186 TYR A O 1
ATOM 1417 N N . VAL A 1 187 ? 6.559 -6.497 -4.762 1.00 91.38 187 VAL A N 1
ATOM 1418 C CA . VAL A 1 187 ? 7.925 -6.864 -4.376 1.00 91.38 187 VAL A CA 1
ATOM 1419 C C . VAL A 1 187 ? 8.917 -6.541 -5.479 1.00 91.38 187 VAL A C 1
ATOM 1421 O O . VAL A 1 187 ? 8.680 -6.848 -6.646 1.00 91.38 187 VAL A O 1
ATOM 1424 N N . ASP A 1 188 ? 10.047 -5.960 -5.095 1.00 87.38 188 ASP A N 1
ATOM 1425 C CA . ASP A 1 188 ? 11.249 -5.909 -5.913 1.00 87.38 188 ASP A CA 1
ATOM 1426 C C . ASP A 1 188 ? 12.229 -6.974 -5.401 1.00 87.38 188 ASP A C 1
ATOM 1428 O O . ASP A 1 188 ? 12.752 -6.919 -4.287 1.00 87.38 188 ASP A O 1
ATOM 1432 N N . LYS A 1 189 ? 12.489 -7.998 -6.215 1.00 81.56 189 LYS A N 1
ATOM 1433 C CA . LYS A 1 189 ? 13.403 -9.099 -5.870 1.00 81.56 189 LYS A CA 1
ATOM 1434 C C . LYS A 1 189 ? 14.859 -8.765 -6.175 1.00 81.56 189 LYS A C 1
ATOM 1436 O O . LYS A 1 189 ? 15.670 -9.679 -6.363 1.00 81.56 189 LYS A O 1
ATOM 1441 N N . GLY A 1 190 ? 15.190 -7.474 -6.219 1.00 70.31 190 GLY A N 1
ATOM 1442 C CA . GLY A 1 190 ? 16.537 -6.960 -6.374 1.00 70.31 190 GLY A CA 1
ATOM 1443 C C . GLY A 1 190 ? 17.490 -7.400 -5.257 1.00 70.31 190 GLY A C 1
ATOM 1444 O O . GLY A 1 190 ? 17.286 -8.362 -4.510 1.00 70.31 190 GLY A O 1
ATOM 1445 N N . PHE A 1 191 ? 18.622 -6.709 -5.150 1.00 62.91 191 PHE A N 1
ATOM 1446 C CA . PHE A 1 191 ? 19.770 -7.213 -4.389 1.00 62.91 191 PHE A CA 1
ATOM 1447 C C . PHE A 1 191 ? 19.600 -7.188 -2.855 1.00 62.91 191 PHE A C 1
ATOM 1449 O O . PHE A 1 191 ? 20.425 -7.774 -2.147 1.00 62.91 191 PHE A O 1
ATOM 1456 N N . LEU A 1 192 ? 18.571 -6.531 -2.306 1.00 63.44 192 LEU A N 1
ATOM 1457 C CA . LEU A 1 192 ? 18.424 -6.396 -0.856 1.00 63.44 192 LEU A CA 1
ATOM 1458 C C . LEU A 1 192 ? 17.877 -7.672 -0.196 1.00 63.44 192 LEU A C 1
ATOM 1460 O O . LEU A 1 192 ? 16.727 -8.063 -0.403 1.00 63.44 192 LEU A O 1
ATOM 1464 N N . PRO A 1 193 ? 18.676 -8.339 0.658 1.00 62.88 193 PRO A N 1
ATOM 1465 C CA . PRO A 1 193 ? 18.220 -9.539 1.332 1.00 62.88 193 PRO A CA 1
ATOM 1466 C C . PRO A 1 193 ? 17.161 -9.197 2.382 1.00 62.88 193 PRO A C 1
ATOM 1468 O O . PRO A 1 193 ? 17.327 -8.264 3.169 1.00 62.88 193 PRO A O 1
ATOM 1471 N N . SER A 1 194 ? 16.155 -10.063 2.507 1.00 74.81 194 SER A N 1
ATOM 1472 C CA . SER A 1 194 ? 15.025 -9.943 3.450 1.00 74.81 194 SER A CA 1
ATOM 1473 C C . SER A 1 194 ? 13.929 -8.971 3.023 1.00 74.81 194 SER A C 1
ATOM 1475 O O . SER A 1 194 ? 13.011 -8.762 3.802 1.00 74.81 194 SER A O 1
ATOM 1477 N N . THR A 1 195 ? 13.988 -8.381 1.833 1.00 69.31 195 THR A N 1
ATOM 1478 C CA . THR A 1 195 ? 12.846 -7.654 1.235 1.00 69.31 195 THR A CA 1
ATOM 1479 C C . THR A 1 195 ? 12.418 -8.257 -0.100 1.00 69.31 195 THR A C 1
ATOM 1481 O O . THR A 1 195 ? 11.410 -7.886 -0.666 1.00 69.31 195 THR A O 1
ATOM 1484 N N . ASN A 1 196 ? 13.114 -9.311 -0.520 1.00 76.12 196 ASN A N 1
ATOM 1485 C CA . ASN A 1 196 ? 12.982 -9.991 -1.799 1.00 76.12 196 ASN A CA 1
ATOM 1486 C C . ASN A 1 196 ? 12.257 -11.350 -1.710 1.00 76.12 196 ASN A C 1
ATOM 1488 O O . ASN A 1 196 ? 12.501 -12.241 -2.525 1.00 76.12 196 ASN A O 1
ATOM 1492 N N . SER A 1 197 ? 11.453 -11.570 -0.666 1.00 85.00 197 SER A N 1
ATOM 1493 C CA . SER A 1 197 ? 10.799 -12.863 -0.409 1.00 85.00 197 SER A CA 1
ATOM 1494 C C . SER A 1 197 ? 9.337 -12.858 -0.834 1.00 85.00 197 SER A C 1
ATOM 1496 O O . SER A 1 197 ? 8.604 -11.930 -0.505 1.00 85.00 197 SER A O 1
ATOM 1498 N N . ASP A 1 198 ? 8.898 -13.942 -1.473 1.00 91.00 198 ASP A N 1
ATOM 1499 C CA . ASP A 1 198 ? 7.476 -14.188 -1.710 1.00 91.00 198 ASP A CA 1
ATOM 1500 C C . ASP A 1 198 ? 6.771 -14.507 -0.379 1.00 91.00 198 ASP A C 1
ATOM 1502 O O . ASP A 1 198 ? 7.213 -15.374 0.387 1.00 91.00 198 ASP A O 1
ATOM 1506 N N . LEU A 1 199 ? 5.668 -13.817 -0.093 1.00 94.38 199 LEU A N 1
ATOM 1507 C CA . LEU A 1 199 ? 4.845 -14.041 1.093 1.00 94.38 199 LEU A CA 1
ATOM 1508 C C . LEU A 1 199 ? 3.889 -15.207 0.849 1.00 94.38 199 LEU A C 1
ATOM 1510 O O . LEU A 1 199 ? 3.237 -15.299 -0.189 1.00 94.38 199 LEU A O 1
ATOM 1514 N N . THR A 1 200 ? 3.786 -16.108 1.825 1.00 94.06 200 THR A N 1
ATOM 1515 C CA . THR A 1 200 ? 3.007 -17.351 1.667 1.00 94.06 200 THR A CA 1
ATOM 1516 C C . THR A 1 200 ? 1.498 -17.125 1.703 1.00 94.06 200 THR A C 1
ATOM 1518 O O . THR A 1 200 ? 0.766 -17.941 1.154 1.00 94.06 200 THR A O 1
ATOM 1521 N N . HIS A 1 201 ? 1.040 -16.049 2.348 1.00 94.25 201 HIS A N 1
ATOM 1522 C CA . HIS A 1 201 ? -0.378 -15.745 2.561 1.00 94.25 201 HIS A CA 1
ATOM 1523 C C . HIS A 1 201 ? -0.806 -14.447 1.868 1.00 94.25 201 HIS A C 1
ATOM 1525 O O . HIS A 1 201 ? -1.691 -13.756 2.351 1.00 94.25 201 HIS A O 1
ATOM 1531 N N . ALA A 1 202 ? -0.159 -14.113 0.748 1.00 95.06 202 ALA A N 1
ATOM 1532 C CA . ALA A 1 202 ? -0.516 -12.977 -0.094 1.00 95.06 202 ALA A CA 1
ATOM 1533 C C . ALA A 1 202 ? -0.348 -13.322 -1.580 1.00 95.06 202 ALA A C 1
ATOM 1535 O O . ALA A 1 202 ? 0.412 -14.231 -1.928 1.00 95.06 202 ALA A O 1
ATOM 1536 N N . VAL A 1 203 ? -1.023 -12.582 -2.455 1.00 95.00 203 VAL A N 1
ATOM 1537 C CA . VAL A 1 203 ? -0.705 -12.539 -3.888 1.00 95.00 203 VAL A CA 1
ATOM 1538 C C . VAL A 1 203 ? 0.561 -11.699 -4.059 1.00 95.00 203 VAL A C 1
ATOM 1540 O O . VAL A 1 203 ? 0.606 -10.563 -3.601 1.00 95.00 203 VAL A O 1
ATOM 1543 N N . ASN A 1 204 ? 1.611 -12.245 -4.668 1.00 94.50 204 ASN A N 1
ATOM 1544 C CA . ASN A 1 204 ? 2.889 -11.555 -4.850 1.00 94.50 204 ASN A CA 1
ATOM 1545 C C . ASN A 1 204 ? 2.978 -10.993 -6.268 1.00 94.50 204 ASN A C 1
ATOM 1547 O O . ASN A 1 204 ? 2.964 -11.750 -7.235 1.00 94.50 204 ASN A O 1
ATOM 1551 N N . LEU A 1 205 ? 3.098 -9.677 -6.377 1.00 93.19 205 LEU A N 1
ATOM 1552 C CA . LEU A 1 205 ? 3.230 -8.919 -7.609 1.00 93.19 205 LEU A CA 1
ATOM 1553 C C . LEU A 1 205 ? 4.692 -8.497 -7.748 1.00 93.19 205 LEU A C 1
ATOM 1555 O O . LEU A 1 205 ? 5.177 -7.601 -7.058 1.00 93.19 205 LEU A O 1
ATOM 1559 N N . ASP A 1 206 ? 5.413 -9.223 -8.588 1.00 90.62 206 ASP A N 1
ATOM 1560 C CA . ASP A 1 206 ? 6.850 -9.107 -8.787 1.00 90.62 206 ASP A CA 1
ATOM 1561 C C . ASP A 1 206 ? 7.151 -8.011 -9.815 1.00 90.62 206 ASP A C 1
ATOM 1563 O O . ASP A 1 206 ? 6.913 -8.180 -11.011 1.00 90.62 206 ASP A O 1
ATOM 1567 N N . LEU A 1 207 ? 7.672 -6.886 -9.326 1.00 86.06 207 LEU A N 1
ATOM 1568 C CA . LEU A 1 207 ? 7.976 -5.678 -10.095 1.00 86.06 207 LEU A CA 1
ATOM 1569 C C . LEU A 1 207 ? 9.430 -5.627 -10.585 1.00 86.06 207 LEU A C 1
ATOM 1571 O O . LEU A 1 207 ? 9.856 -4.619 -11.156 1.00 86.06 207 LEU A O 1
ATOM 1575 N N . SER A 1 208 ? 10.198 -6.702 -10.384 1.00 82.00 208 SER A N 1
ATOM 1576 C CA . SER A 1 208 ? 11.651 -6.713 -10.609 1.00 82.00 208 SER A CA 1
ATOM 1577 C C . SER A 1 208 ? 12.057 -6.470 -12.064 1.00 82.00 208 SER A C 1
ATOM 1579 O O . SER A 1 208 ? 13.205 -6.120 -12.329 1.00 82.00 208 SER A O 1
ATOM 1581 N N . LEU A 1 209 ? 11.149 -6.682 -13.025 1.00 75.75 209 LEU A N 1
ATOM 1582 C CA . LEU A 1 209 ? 11.434 -6.467 -14.447 1.00 75.75 209 LEU A CA 1
ATOM 1583 C C . LEU A 1 209 ? 11.451 -4.988 -14.851 1.00 75.75 209 LEU A C 1
ATOM 1585 O O . LEU A 1 209 ? 12.087 -4.660 -15.848 1.00 75.75 209 LEU A O 1
ATOM 1589 N N . TRP A 1 210 ? 10.793 -4.113 -14.086 1.00 67.38 210 TRP A N 1
ATOM 1590 C CA . TRP A 1 210 ? 10.642 -2.692 -14.418 1.00 67.38 210 TRP A CA 1
ATOM 1591 C C . TRP A 1 210 ? 11.147 -1.742 -13.310 1.00 67.38 210 TRP A C 1
ATOM 1593 O O . TRP A 1 210 ? 10.910 -0.540 -13.337 1.00 67.38 210 TRP A O 1
ATOM 1603 N N . GLY A 1 211 ? 11.880 -2.263 -12.321 1.00 63.75 211 GLY A N 1
ATOM 1604 C CA . GLY A 1 211 ? 12.485 -1.441 -11.271 1.00 63.75 211 GLY A CA 1
ATOM 1605 C C . GLY A 1 211 ? 13.694 -0.618 -11.743 1.00 63.75 211 GLY A C 1
ATOM 1606 O O . GLY A 1 211 ? 14.326 -0.963 -12.742 1.00 63.75 211 GLY A O 1
ATOM 1607 N N . PRO A 1 212 ? 14.094 0.435 -11.007 1.00 57.97 212 PRO A N 1
ATOM 1608 C CA . PRO A 1 212 ? 15.280 1.252 -11.307 1.00 57.97 212 PRO A CA 1
ATOM 1609 C C . PRO A 1 212 ? 16.596 0.448 -11.335 1.00 57.97 212 PRO A C 1
ATOM 1611 O O . PRO A 1 212 ? 17.567 0.877 -11.957 1.00 57.97 212 PRO A O 1
ATOM 1614 N N . ASP A 1 213 ? 16.614 -0.743 -10.726 1.00 53.62 213 ASP A N 1
ATOM 1615 C CA . ASP A 1 213 ? 17.738 -1.689 -10.757 1.00 53.62 213 ASP A CA 1
ATOM 1616 C C . ASP A 1 213 ? 17.744 -2.588 -12.028 1.00 53.62 213 ASP A C 1
ATOM 1618 O O . ASP A 1 213 ? 18.632 -3.428 -12.190 1.00 53.62 213 ASP A O 1
ATOM 1622 N N . SER A 1 214 ? 16.792 -2.414 -12.961 1.00 50.06 214 SER A N 1
ATOM 1623 C CA . SER A 1 214 ? 16.771 -3.086 -14.280 1.00 50.06 214 SER A CA 1
ATOM 1624 C C . SER A 1 214 ? 17.830 -2.544 -15.257 1.00 50.06 214 SER A C 1
ATOM 1626 O O . SER A 1 214 ? 18.141 -3.184 -16.265 1.00 50.06 214 SER A O 1
ATOM 1628 N N . SER A 1 215 ? 18.442 -1.401 -14.925 1.00 42.88 215 SER A N 1
ATOM 1629 C CA . SER A 1 215 ? 19.616 -0.838 -15.596 1.00 42.88 215 SER A CA 1
ATOM 1630 C C . SER A 1 215 ? 20.877 -1.059 -14.742 1.00 42.88 215 SER A C 1
ATOM 1632 O O . SER A 1 215 ? 20.802 -1.064 -13.519 1.00 42.88 215 SER A O 1
ATOM 1634 N N . GLU A 1 216 ? 22.039 -1.290 -15.369 1.00 40.75 216 GLU A N 1
ATOM 1635 C CA . GLU A 1 216 ? 23.293 -1.793 -14.760 1.00 40.75 216 GLU A CA 1
ATOM 1636 C C . GLU A 1 216 ? 23.975 -0.916 -13.660 1.00 40.75 216 GLU A C 1
ATOM 1638 O O . GLU A 1 216 ? 25.203 -0.937 -13.529 1.00 40.75 216 GLU A O 1
ATOM 1643 N N . ASP A 1 217 ? 23.256 -0.150 -12.832 1.00 38.72 217 ASP A N 1
ATOM 1644 C CA . ASP A 1 217 ? 23.843 0.672 -11.761 1.00 38.72 217 ASP A CA 1
ATOM 1645 C C . ASP A 1 217 ? 23.913 -0.055 -10.403 1.00 38.72 217 ASP A C 1
ATOM 1647 O O . ASP A 1 217 ? 23.201 0.214 -9.437 1.00 38.72 217 ASP A O 1
ATOM 1651 N N . THR A 1 218 ? 24.862 -0.986 -10.319 1.00 39.50 218 THR A N 1
ATOM 1652 C CA . THR A 1 218 ? 25.165 -1.822 -9.137 1.00 39.50 218 THR A CA 1
ATOM 1653 C C . THR A 1 218 ? 25.807 -1.081 -7.943 1.00 39.50 218 THR A C 1
ATOM 1655 O O . THR A 1 218 ? 26.315 -1.724 -7.019 1.00 39.50 218 THR A O 1
ATOM 1658 N N . LEU A 1 219 ? 25.831 0.261 -7.935 1.00 39.69 219 LEU A N 1
ATOM 1659 C CA . LEU A 1 219 ? 26.430 1.074 -6.859 1.00 39.69 219 LEU A CA 1
ATOM 1660 C C . LEU A 1 219 ? 25.408 1.707 -5.902 1.00 39.69 219 LEU A C 1
ATOM 1662 O O . LEU A 1 219 ? 25.781 2.125 -4.800 1.00 39.69 219 LEU A O 1
ATOM 1666 N N . SER A 1 220 ? 24.129 1.725 -6.277 1.00 43.97 220 SER A N 1
ATOM 1667 C CA . SER A 1 220 ? 23.009 1.850 -5.344 1.00 43.97 220 SER A CA 1
ATOM 1668 C C . SER A 1 220 ? 22.977 0.564 -4.510 1.00 43.97 220 SER A C 1
ATOM 1670 O O . SER A 1 220 ? 22.981 -0.527 -5.064 1.00 43.97 220 SER A O 1
ATOM 1672 N N . LEU A 1 221 ? 22.987 0.636 -3.176 1.00 49.38 221 LEU A N 1
ATOM 1673 C CA . LEU A 1 221 ? 22.939 -0.544 -2.291 1.00 49.38 221 LEU A CA 1
ATOM 1674 C C . LEU A 1 221 ? 21.570 -1.280 -2.346 1.00 49.38 221 LEU A C 1
ATOM 1676 O O . LEU A 1 221 ? 21.085 -1.718 -1.309 1.00 49.38 221 LEU A O 1
ATOM 1680 N N . GLY A 1 222 ? 20.911 -1.348 -3.509 1.00 51.41 222 GLY A N 1
ATOM 1681 C CA . GLY A 1 222 ? 19.546 -1.843 -3.729 1.00 51.41 222 GLY A CA 1
ATOM 1682 C C . GLY A 1 222 ? 18.450 -0.968 -3.108 1.00 51.41 222 GLY A C 1
ATOM 1683 O O . GLY A 1 222 ? 17.292 -1.355 -3.070 1.00 51.41 222 GLY A O 1
ATOM 1684 N N . VAL A 1 223 ? 18.793 0.221 -2.593 1.00 55.72 223 VAL A N 1
ATOM 1685 C CA . VAL A 1 223 ? 17.840 1.139 -1.931 1.00 55.72 223 VAL A CA 1
ATOM 1686 C C . VAL A 1 223 ? 16.852 1.751 -2.935 1.00 55.72 223 VAL A C 1
ATOM 1688 O O . VAL A 1 223 ? 15.723 2.081 -2.563 1.00 55.72 223 VAL A O 1
ATOM 1691 N N . ALA A 1 224 ? 17.273 1.889 -4.197 1.00 59.59 224 ALA A N 1
ATOM 1692 C CA . ALA A 1 224 ? 16.403 2.301 -5.292 1.00 59.59 224 ALA A CA 1
ATOM 1693 C C . ALA A 1 224 ? 15.344 1.222 -5.587 1.00 59.59 224 ALA A C 1
ATOM 1695 O O . ALA A 1 224 ? 14.159 1.548 -5.534 1.00 59.59 224 ALA A O 1
ATOM 1696 N N . GLY A 1 225 ? 15.748 -0.047 -5.758 1.00 66.69 225 GLY A N 1
ATOM 1697 C CA . GLY A 1 225 ? 14.833 -1.193 -5.858 1.00 66.69 225 GLY A CA 1
ATOM 1698 C C . GLY A 1 225 ? 13.892 -1.322 -4.654 1.00 66.69 225 GLY A C 1
ATOM 1699 O O . GLY A 1 225 ? 12.683 -1.399 -4.821 1.00 66.69 225 GLY A O 1
ATOM 1700 N N . HIS A 1 226 ? 14.395 -1.149 -3.424 1.00 80.69 226 HIS A N 1
ATOM 1701 C CA . HIS A 1 226 ? 13.572 -1.194 -2.196 1.00 80.69 226 HIS A CA 1
ATOM 1702 C C . HIS A 1 226 ? 12.412 -0.191 -2.179 1.00 80.69 226 HIS A C 1
ATOM 1704 O O . HIS A 1 226 ? 11.384 -0.376 -1.526 1.00 80.69 226 HIS A O 1
ATOM 1710 N N . SER A 1 227 ? 12.623 0.962 -2.810 1.00 82.75 227 SER A N 1
A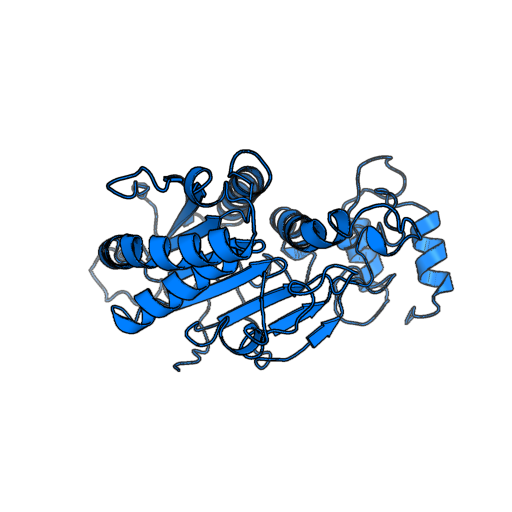TOM 1711 C CA . SER A 1 227 ? 11.642 2.047 -2.852 1.00 82.75 227 SER A CA 1
ATOM 1712 C C . SER A 1 227 ? 10.674 1.902 -4.022 1.00 82.75 227 SER A C 1
ATOM 1714 O O . SER A 1 227 ? 9.676 2.615 -4.093 1.00 82.75 227 SER A O 1
ATOM 1716 N N . TRP A 1 228 ? 10.966 0.993 -4.944 1.00 84.75 228 TRP A N 1
ATOM 1717 C CA . TRP A 1 228 ? 10.250 0.881 -6.192 1.00 84.75 228 TRP A CA 1
ATOM 1718 C C . TRP A 1 228 ? 8.788 0.445 -6.025 1.00 84.75 228 TRP A C 1
ATOM 1720 O O . TRP A 1 228 ? 7.911 1.128 -6.559 1.00 84.75 228 TRP A O 1
ATOM 1730 N N . PRO A 1 229 ? 8.462 -0.575 -5.208 1.00 90.44 229 PRO A N 1
ATOM 1731 C CA . PRO A 1 229 ? 7.078 -1.022 -5.093 1.00 90.44 229 PRO A CA 1
ATOM 1732 C C . PRO A 1 229 ? 6.101 0.037 -4.582 1.00 90.44 229 PRO A C 1
ATOM 1734 O O . PRO A 1 229 ? 4.962 0.093 -5.046 1.00 90.44 229 PRO A O 1
ATOM 1737 N N . TRP A 1 230 ? 6.526 0.928 -3.675 1.00 90.69 230 TRP A N 1
ATOM 1738 C CA . TRP A 1 230 ? 5.643 2.014 -3.243 1.00 90.69 230 TRP A CA 1
ATOM 1739 C C . TRP A 1 230 ? 5.484 3.100 -4.307 1.00 90.69 230 TRP A C 1
ATOM 1741 O O . TRP A 1 230 ? 4.413 3.697 -4.377 1.00 90.69 230 TRP A O 1
ATOM 1751 N N . GLN A 1 231 ? 6.502 3.351 -5.139 1.00 87.75 231 GLN A N 1
ATOM 1752 C CA . GLN A 1 231 ? 6.418 4.309 -6.250 1.00 87.75 231 GLN A CA 1
ATOM 1753 C C . GLN A 1 231 ? 5.457 3.807 -7.321 1.00 87.75 231 GLN A C 1
ATOM 1755 O O . GLN A 1 231 ? 4.564 4.546 -7.735 1.00 87.75 231 GLN A O 1
ATOM 1760 N N . TRP A 1 232 ? 5.597 2.534 -7.696 1.00 86.75 232 TRP A N 1
ATOM 1761 C CA . TRP A 1 232 ? 4.708 1.872 -8.639 1.00 86.75 232 TRP A CA 1
ATOM 1762 C C . TRP A 1 232 ? 3.259 1.918 -8.142 1.00 86.75 232 TRP A C 1
ATOM 1764 O O . TRP A 1 232 ? 2.375 2.428 -8.829 1.00 86.75 232 TRP A O 1
ATOM 1774 N N . TYR A 1 233 ? 3.016 1.498 -6.894 1.00 91.62 233 TYR A N 1
ATOM 1775 C CA . TYR A 1 233 ? 1.670 1.519 -6.320 1.00 91.62 233 TYR A CA 1
ATOM 1776 C C . TYR A 1 233 ? 1.111 2.947 -6.229 1.00 91.62 233 TYR A C 1
ATOM 1778 O O . TYR A 1 233 ? -0.042 3.183 -6.591 1.00 91.62 233 TYR A O 1
ATOM 1786 N N . LEU A 1 234 ? 1.923 3.929 -5.817 1.00 91.00 234 LEU A N 1
ATOM 1787 C CA . LEU A 1 234 ? 1.542 5.345 -5.798 1.00 91.00 234 LEU A CA 1
ATOM 1788 C C . LEU A 1 234 ? 1.099 5.835 -7.182 1.00 91.00 234 LEU A C 1
ATOM 1790 O O . LEU A 1 234 ? 0.098 6.545 -7.274 1.00 91.00 234 LEU A O 1
ATOM 1794 N N . ALA A 1 235 ? 1.792 5.449 -8.253 1.00 84.19 235 ALA A N 1
ATOM 1795 C CA . ALA A 1 235 ? 1.419 5.827 -9.613 1.00 84.19 235 ALA A CA 1
ATOM 1796 C C . ALA A 1 235 ? 0.022 5.310 -9.994 1.00 84.19 235 ALA A C 1
ATOM 1798 O O . ALA A 1 235 ? -0.774 6.066 -10.557 1.00 84.19 235 ALA A O 1
ATOM 1799 N N . THR A 1 236 ? -0.327 4.084 -9.587 1.00 86.62 236 THR A N 1
ATOM 1800 C CA . THR A 1 236 ? -1.665 3.514 -9.842 1.00 86.62 236 THR A CA 1
ATOM 1801 C C . THR A 1 236 ? -2.798 4.250 -9.123 1.00 86.62 236 THR A C 1
ATOM 1803 O O . THR A 1 236 ? -3.946 4.148 -9.535 1.00 86.62 236 THR A O 1
ATOM 1806 N N . THR A 1 237 ? -2.518 5.046 -8.083 1.00 87.81 237 THR A N 1
ATOM 1807 C CA . THR A 1 237 ? -3.572 5.826 -7.399 1.00 87.81 237 THR A CA 1
ATOM 1808 C C . THR A 1 237 ? -4.108 6.985 -8.243 1.00 87.81 237 THR A C 1
ATOM 1810 O O . THR A 1 237 ? -5.217 7.457 -8.001 1.00 87.81 237 THR A O 1
ATOM 1813 N N . SER A 1 238 ? -3.346 7.448 -9.240 1.00 78.44 238 SER A N 1
ATOM 1814 C CA . SER A 1 238 ? -3.744 8.561 -10.112 1.00 78.44 238 SER A CA 1
ATOM 1815 C C . SER A 1 238 ? -4.633 8.119 -11.278 1.00 78.44 238 SER A C 1
ATOM 1817 O O . SER A 1 238 ? -5.565 8.840 -11.637 1.00 78.44 238 SER A O 1
ATOM 1819 N N . ALA A 1 239 ? -4.365 6.939 -11.837 1.00 72.06 239 ALA A N 1
ATOM 1820 C CA . ALA A 1 239 ? -5.101 6.350 -12.956 1.00 72.06 239 ALA A CA 1
ATOM 1821 C C . ALA A 1 239 ? -5.335 4.844 -12.715 1.00 72.06 239 ALA A C 1
ATOM 1823 O O . ALA A 1 239 ? -4.799 4.007 -13.435 1.00 72.06 239 ALA A O 1
ATOM 1824 N N . PRO A 1 240 ? -6.083 4.464 -11.666 1.00 72.75 240 PRO A N 1
ATOM 1825 C CA . PRO A 1 240 ? -6.312 3.055 -11.340 1.00 72.75 240 PRO A CA 1
ATOM 1826 C C . PRO A 1 240 ? -6.948 2.271 -12.497 1.00 72.75 240 PRO A C 1
ATOM 1828 O O . PRO A 1 240 ? -6.621 1.118 -12.719 1.00 72.75 240 PRO A O 1
ATOM 1831 N N . GLU A 1 241 ? -7.800 2.896 -13.302 1.00 69.81 241 GLU A N 1
ATOM 1832 C CA . GLU A 1 241 ? -8.444 2.290 -14.470 1.00 69.81 241 GLU A CA 1
ATOM 1833 C C . GLU A 1 241 ? -7.481 1.805 -15.564 1.00 69.81 241 GLU A C 1
ATOM 1835 O O . GLU A 1 241 ? -7.901 1.049 -16.438 1.00 69.81 241 GLU A O 1
ATOM 1840 N N . THR A 1 242 ? -6.222 2.253 -15.557 1.00 67.56 242 THR A N 1
ATOM 1841 C CA . THR A 1 242 ? -5.233 1.884 -16.578 1.00 67.56 242 THR A CA 1
ATOM 1842 C C . THR A 1 242 ? -4.337 0.727 -16.158 1.00 67.56 242 THR A C 1
ATOM 1844 O O . THR A 1 242 ? -3.517 0.300 -16.960 1.00 67.56 242 THR A O 1
ATOM 1847 N N . SER A 1 243 ? -4.467 0.217 -14.931 1.00 72.06 243 SER A N 1
ATOM 1848 C CA . SER A 1 243 ? -3.720 -0.953 -14.471 1.00 72.06 243 SER A CA 1
ATOM 1849 C C . SER A 1 243 ? -4.674 -2.023 -13.963 1.00 72.06 243 SER A C 1
ATOM 1851 O O . SER A 1 243 ? -5.619 -1.745 -13.226 1.00 72.06 243 SER A O 1
ATOM 1853 N N . ARG A 1 244 ? -4.403 -3.280 -14.322 1.00 80.25 244 ARG A N 1
ATOM 1854 C CA . ARG A 1 244 ? -5.078 -4.433 -13.721 1.00 80.25 244 ARG A CA 1
ATOM 1855 C C . ARG A 1 244 ? -4.748 -4.591 -12.231 1.00 80.25 244 ARG A C 1
ATOM 1857 O O . ARG A 1 244 ? -5.501 -5.243 -11.516 1.00 80.25 244 ARG A O 1
ATOM 1864 N N . TRP A 1 245 ? -3.644 -4.014 -11.766 1.00 87.31 245 TRP A N 1
ATOM 1865 C CA . TRP A 1 245 ? -3.127 -4.177 -10.411 1.00 87.31 245 TRP A CA 1
ATOM 1866 C C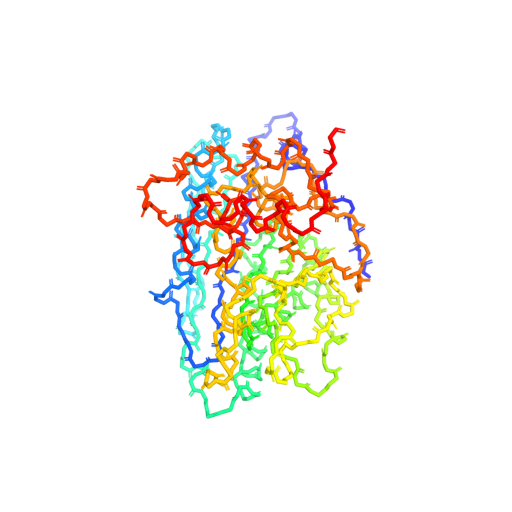 . TRP A 1 245 ? -2.962 -2.824 -9.705 1.00 87.31 245 TRP A C 1
ATOM 1868 O O . TRP A 1 245 ? -3.312 -1.763 -10.219 1.00 87.31 245 TRP A O 1
ATOM 1878 N N . GLY A 1 246 ? -2.457 -2.847 -8.477 1.00 89.62 246 GLY A N 1
ATOM 1879 C CA . GLY A 1 246 ? -2.298 -1.659 -7.647 1.00 89.62 246 GLY A CA 1
ATOM 1880 C C . GLY A 1 246 ? -3.607 -1.219 -7.006 1.00 89.62 246 GLY A C 1
ATOM 1881 O O . GLY A 1 246 ? -4.428 -2.027 -6.571 1.00 89.62 246 GLY A O 1
ATOM 1882 N N . PHE A 1 247 ? -3.816 0.093 -6.944 1.00 89.62 247 PHE A N 1
ATOM 1883 C CA . PHE A 1 247 ? -4.980 0.673 -6.281 1.00 89.62 247 PHE A CA 1
ATOM 1884 C C . PHE A 1 247 ? -6.312 0.274 -6.936 1.00 89.62 247 PHE A C 1
ATOM 1886 O O . PHE A 1 247 ? -7.333 0.217 -6.249 1.00 89.62 247 PHE A O 1
ATOM 1893 N N . ALA A 1 248 ? -6.290 -0.056 -8.231 1.00 83.75 248 ALA A N 1
ATOM 1894 C CA . ALA A 1 248 ? -7.446 -0.447 -9.036 1.00 83.75 248 ALA A CA 1
ATOM 1895 C C . ALA A 1 248 ? -8.240 -1.619 -8.451 1.00 83.75 248 ALA A C 1
ATOM 1897 O O . ALA A 1 248 ? -9.470 -1.630 -8.473 1.00 83.75 248 ALA A O 1
ATOM 1898 N N . VAL A 1 249 ? -7.524 -2.585 -7.879 1.00 82.00 249 VAL A N 1
ATOM 1899 C CA . VAL A 1 249 ? -8.096 -3.806 -7.303 1.00 82.00 249 VAL A CA 1
ATOM 1900 C C . VAL A 1 249 ? -8.220 -3.741 -5.785 1.00 82.00 249 VAL A C 1
ATOM 1902 O O . VAL A 1 249 ? -8.521 -4.739 -5.135 1.00 82.00 249 VAL A O 1
ATOM 1905 N N . SER A 1 250 ? -8.016 -2.561 -5.197 1.00 86.19 250 SER A N 1
ATOM 1906 C CA . SER A 1 250 ? -8.190 -2.373 -3.763 1.00 86.19 250 SER A CA 1
ATOM 1907 C C . SER A 1 250 ? -9.657 -2.415 -3.346 1.00 86.19 250 SER A C 1
ATOM 1909 O O . SER A 1 250 ? -10.558 -2.029 -4.092 1.00 86.19 250 SER A O 1
ATOM 1911 N N . LEU A 1 251 ? -9.893 -2.782 -2.089 1.00 82.56 251 LEU A N 1
ATOM 1912 C CA . LEU A 1 251 ? -11.194 -2.791 -1.422 1.00 82.56 251 LEU A CA 1
ATOM 1913 C C . LEU A 1 251 ? -11.880 -1.426 -1.490 1.00 82.56 251 LEU A C 1
ATOM 1915 O O . LEU A 1 251 ? -13.107 -1.343 -1.476 1.00 82.56 251 LEU A O 1
ATOM 1919 N N . SER A 1 252 ? -11.070 -0.371 -1.556 1.00 77.12 252 SER A N 1
ATOM 1920 C CA . SER A 1 252 ? -11.523 1.010 -1.595 1.00 77.12 252 SER A CA 1
ATOM 1921 C C . SER A 1 252 ? -11.930 1.521 -2.971 1.00 77.12 252 SER A C 1
ATOM 1923 O O . SER A 1 252 ? -12.644 2.519 -3.048 1.00 77.12 252 SER A O 1
ATOM 1925 N N . TYR A 1 253 ? -11.525 0.836 -4.042 1.00 78.88 253 TYR A N 1
ATOM 1926 C CA . TYR A 1 253 ? -11.734 1.306 -5.410 1.00 78.88 253 TYR A CA 1
ATOM 1927 C C . TYR A 1 253 ? -12.488 0.305 -6.290 1.00 78.88 253 TYR A C 1
ATOM 1929 O O . TYR A 1 253 ? -13.379 0.702 -7.042 1.00 78.88 253 TYR A O 1
ATOM 1937 N N . SER A 1 254 ? -12.172 -0.988 -6.181 1.00 77.44 254 SER A N 1
ATOM 1938 C CA . SER A 1 254 ? -12.695 -2.011 -7.083 1.00 77.44 254 SER A CA 1
ATOM 1939 C C . SER A 1 254 ? -14.224 -2.084 -7.060 1.00 77.44 254 SER A C 1
ATOM 1941 O O . SER A 1 254 ? -14.867 -2.170 -6.007 1.00 77.44 254 SER A O 1
ATOM 1943 N N . THR A 1 255 ? -14.814 -2.101 -8.256 1.00 70.12 255 THR A N 1
ATOM 1944 C CA . THR A 1 255 ? -16.255 -2.324 -8.451 1.00 70.12 255 THR A CA 1
ATOM 1945 C C . THR A 1 255 ? -16.596 -3.794 -8.703 1.00 70.12 255 THR A C 1
ATOM 1947 O O . THR A 1 255 ? -17.732 -4.199 -8.451 1.00 70.12 255 THR A O 1
ATOM 1950 N N . ASP A 1 256 ? -15.604 -4.602 -9.082 1.00 68.19 256 ASP A N 1
ATOM 1951 C CA . ASP A 1 256 ? -15.750 -6.024 -9.419 1.00 68.19 256 ASP A CA 1
ATOM 1952 C C . ASP A 1 256 ? -15.412 -6.964 -8.245 1.00 68.19 256 ASP A C 1
ATOM 1954 O O . ASP A 1 256 ? -15.556 -8.182 -8.352 1.00 68.19 256 ASP A O 1
ATOM 1958 N N . GLY A 1 257 ? -15.028 -6.398 -7.094 1.00 69.75 257 GLY A N 1
ATOM 1959 C CA . GLY A 1 257 ? -14.581 -7.140 -5.912 1.00 69.75 257 GLY A CA 1
ATOM 1960 C C . GLY A 1 257 ? -13.058 -7.279 -5.845 1.00 69.75 257 GLY A C 1
ATOM 1961 O O . GLY A 1 257 ? -12.337 -6.765 -6.700 1.00 69.75 257 GLY A O 1
ATOM 1962 N N . LEU A 1 258 ? -12.558 -7.928 -4.788 1.00 78.00 258 LEU A N 1
ATOM 1963 C CA . LEU A 1 258 ? -11.124 -8.214 -4.683 1.00 78.00 258 LEU A CA 1
ATOM 1964 C C . LEU A 1 258 ? -10.727 -9.355 -5.634 1.00 78.00 258 LEU A C 1
ATOM 1966 O O . LEU A 1 258 ? -11.561 -10.231 -5.886 1.00 78.00 258 LEU A O 1
ATOM 1970 N N . PRO A 1 259 ? -9.476 -9.367 -6.125 1.00 80.06 259 PRO A N 1
ATOM 1971 C CA . PRO A 1 259 ? -8.970 -10.439 -6.974 1.00 80.06 259 PRO A CA 1
ATOM 1972 C C . PRO A 1 259 ? -9.083 -11.820 -6.300 1.00 80.06 259 PRO A C 1
ATOM 1974 O O . PRO A 1 259 ? -9.042 -11.931 -5.070 1.00 80.06 259 PRO A O 1
ATOM 1977 N N . ASP A 1 260 ? -9.276 -12.876 -7.096 1.00 81.44 260 ASP A N 1
ATOM 1978 C CA . ASP A 1 260 ? -9.523 -14.243 -6.612 1.00 81.44 260 ASP A CA 1
ATOM 1979 C C . ASP A 1 260 ? -8.281 -15.150 -6.646 1.00 81.44 260 ASP A C 1
ATOM 1981 O O . ASP A 1 260 ? -8.371 -16.358 -6.385 1.00 81.44 260 ASP A O 1
ATOM 1985 N N . GLU A 1 261 ? -7.110 -14.576 -6.924 1.00 87.12 261 GLU A N 1
ATOM 1986 C CA . GLU A 1 261 ? -5.843 -15.283 -6.963 1.00 87.12 261 GLU A CA 1
ATOM 1987 C C . GLU A 1 261 ? -5.510 -15.920 -5.610 1.00 87.12 261 GLU A C 1
ATOM 1989 O O . GLU A 1 261 ? -5.731 -15.379 -4.525 1.00 87.12 261 GLU A O 1
ATOM 1994 N N . ALA A 1 262 ? -4.963 -17.133 -5.678 1.00 87.38 262 ALA A N 1
ATOM 1995 C CA . ALA A 1 262 ? -4.616 -17.881 -4.484 1.00 87.38 262 ALA A CA 1
ATOM 1996 C C . ALA A 1 262 ? -3.397 -17.269 -3.781 1.00 87.38 262 ALA A C 1
ATOM 1998 O O . ALA A 1 262 ? -2.450 -16.822 -4.429 1.00 87.38 262 ALA A O 1
ATOM 1999 N N . ASP A 1 263 ? -3.364 -17.360 -2.453 1.00 90.50 263 ASP A N 1
ATOM 2000 C CA . ASP A 1 263 ? -2.172 -17.023 -1.674 1.00 90.50 263 ASP A CA 1
ATOM 2001 C C . ASP A 1 263 ? -0.920 -17.739 -2.184 1.00 90.50 263 ASP A C 1
ATOM 2003 O O . ASP A 1 263 ? -0.959 -18.914 -2.570 1.00 90.50 263 ASP A O 1
ATOM 2007 N N . GLY A 1 264 ? 0.208 -17.036 -2.133 1.00 91.25 264 GLY A N 1
ATOM 2008 C CA . GLY A 1 264 ? 1.494 -17.529 -2.605 1.00 91.25 264 GLY A CA 1
ATOM 2009 C C . GLY A 1 264 ? 1.612 -17.550 -4.129 1.00 91.25 264 GLY A C 1
ATOM 2010 O O . GLY A 1 264 ? 2.666 -17.934 -4.636 1.00 91.25 264 GLY A O 1
ATOM 2011 N N . THR A 1 265 ? 0.575 -17.139 -4.871 1.00 94.19 265 THR A N 1
ATOM 2012 C CA . THR A 1 265 ? 0.695 -16.889 -6.312 1.00 94.19 265 THR A CA 1
ATOM 2013 C C . THR A 1 265 ? 1.719 -15.785 -6.537 1.00 94.19 265 THR A C 1
ATOM 2015 O O . THR A 1 265 ? 1.748 -14.803 -5.798 1.00 94.19 265 THR A O 1
ATOM 2018 N N . VAL A 1 266 ? 2.560 -15.964 -7.554 1.00 93.06 266 VAL A N 1
ATOM 2019 C CA . VAL A 1 266 ? 3.505 -14.951 -8.027 1.00 93.06 266 VAL A CA 1
ATOM 2020 C C . VAL A 1 266 ? 3.075 -14.531 -9.425 1.00 93.06 266 VAL A C 1
ATOM 2022 O O . VAL A 1 266 ? 2.968 -15.373 -10.318 1.00 93.06 266 VAL A O 1
ATOM 2025 N N . ILE A 1 267 ? 2.835 -13.238 -9.596 1.00 89.81 267 ILE A N 1
ATOM 2026 C CA . ILE A 1 267 ? 2.467 -12.583 -10.847 1.00 89.81 267 ILE A CA 1
ATOM 2027 C C . ILE A 1 267 ? 3.608 -11.638 -11.180 1.00 89.81 267 ILE A C 1
ATOM 2029 O O . ILE A 1 267 ? 3.957 -10.789 -10.368 1.00 89.81 267 ILE A O 1
ATOM 2033 N N . VAL A 1 268 ? 4.228 -11.821 -12.339 1.00 87.38 268 VAL A N 1
ATOM 2034 C CA . VAL A 1 268 ? 5.327 -10.960 -12.779 1.00 87.38 268 VAL A CA 1
ATOM 2035 C C . VAL A 1 268 ? 4.735 -9.815 -13.584 1.00 87.38 268 VAL A C 1
ATOM 2037 O O . VAL A 1 268 ? 4.026 -10.073 -14.552 1.00 87.38 268 VAL A O 1
ATOM 2040 N N . LEU A 1 269 ? 5.020 -8.585 -13.168 1.00 84.44 269 LEU A N 1
ATOM 2041 C CA . LEU A 1 269 ? 4.532 -7.355 -13.787 1.00 84.44 269 LEU A CA 1
ATOM 2042 C C . LEU A 1 269 ? 5.672 -6.612 -14.484 1.00 84.44 269 LEU A C 1
ATOM 2044 O O . LEU A 1 269 ? 6.854 -6.922 -14.290 1.00 84.44 269 LEU A O 1
ATOM 2048 N N . GLY A 1 270 ? 5.327 -5.598 -15.276 1.00 76.50 270 GLY A N 1
ATOM 2049 C CA . GLY A 1 270 ? 6.339 -4.739 -15.892 1.00 76.50 270 GLY A CA 1
ATOM 2050 C C . GLY A 1 270 ? 6.950 -5.318 -17.173 1.00 76.50 270 GLY A C 1
ATOM 2051 O O . GLY A 1 270 ? 8.022 -4.884 -17.600 1.00 76.50 270 GLY A O 1
ATOM 2052 N N . GLN A 1 271 ? 6.303 -6.302 -17.807 1.00 82.19 271 GLN A N 1
ATOM 2053 C CA . GLN A 1 271 ? 6.743 -6.842 -19.094 1.00 82.19 271 GLN A CA 1
ATOM 2054 C C . GLN A 1 271 ? 6.722 -5.769 -20.197 1.00 82.19 271 GLN A C 1
ATOM 2056 O O . GLN A 1 271 ? 5.677 -5.266 -20.574 1.00 82.19 271 GLN A O 1
ATOM 2061 N N . THR A 1 272 ? 7.873 -5.446 -20.787 1.00 84.31 272 THR A N 1
ATOM 2062 C CA . THR A 1 272 ? 7.969 -4.449 -21.869 1.00 84.31 272 THR A CA 1
ATOM 2063 C C . THR A 1 272 ? 6.859 -4.610 -22.923 1.00 84.31 272 THR A C 1
ATOM 2065 O O . THR A 1 272 ? 6.761 -5.660 -23.567 1.00 84.31 272 THR A O 1
ATOM 2068 N N . GLY A 1 273 ? 6.060 -3.555 -23.116 1.00 86.31 273 GLY A N 1
ATOM 2069 C CA . GLY A 1 273 ? 4.947 -3.526 -24.067 1.00 86.31 273 GLY A CA 1
ATOM 2070 C C . GLY A 1 273 ? 3.560 -3.805 -23.473 1.00 86.31 273 GLY A C 1
ATOM 2071 O O . GLY A 1 273 ? 2.584 -3.431 -24.101 1.00 86.31 273 GLY A O 1
ATOM 2072 N N . ASP A 1 274 ? 3.452 -4.415 -22.295 1.00 88.19 274 ASP A N 1
ATOM 2073 C CA . ASP A 1 274 ? 2.191 -4.899 -21.694 1.00 88.19 274 ASP A CA 1
ATOM 2074 C C . ASP A 1 274 ? 1.523 -3.835 -20.805 1.00 88.19 274 ASP A C 1
ATOM 2076 O O . ASP A 1 274 ? 1.295 -4.052 -19.627 1.00 88.19 274 ASP A O 1
ATOM 2080 N N . SER A 1 275 ? 1.272 -2.625 -21.310 1.00 87.62 275 SER A N 1
ATOM 2081 C CA . SER A 1 275 ? 0.810 -1.493 -20.483 1.00 87.62 275 SER A CA 1
ATOM 2082 C C . SER A 1 275 ? -0.446 -1.736 -19.633 1.00 87.62 275 SER A C 1
ATOM 2084 O O . SER A 1 275 ? -0.680 -0.942 -18.720 1.00 87.62 275 SER A O 1
ATOM 2086 N N . ASN A 1 276 ? -1.255 -2.765 -19.904 1.00 83.44 276 ASN A N 1
ATOM 2087 C CA . ASN A 1 276 ? -2.418 -3.108 -19.082 1.00 83.44 276 ASN A CA 1
ATOM 2088 C C . ASN A 1 276 ? -2.182 -4.277 -18.084 1.00 83.44 276 ASN A C 1
ATOM 2090 O O . ASN A 1 276 ? -3.093 -4.588 -17.308 1.00 83.44 276 ASN A O 1
ATOM 2094 N N . ASP A 1 277 ? -0.976 -4.863 -18.052 1.00 81.50 277 ASP A N 1
ATOM 2095 C CA . ASP A 1 277 ? -0.568 -6.021 -17.237 1.00 81.50 277 ASP A CA 1
ATOM 2096 C C . ASP A 1 277 ? -1.489 -7.257 -17.412 1.00 81.50 277 ASP A C 1
ATOM 2098 O O . ASP A 1 277 ? -1.806 -7.977 -16.448 1.00 81.50 277 ASP A O 1
ATOM 2102 N N . ASP A 1 278 ? -1.965 -7.522 -18.632 1.00 83.50 278 ASP A N 1
ATOM 2103 C CA . ASP A 1 278 ? -2.751 -8.721 -18.955 1.00 83.50 278 ASP A CA 1
ATOM 2104 C C . ASP A 1 278 ? -1.893 -9.923 -19.393 1.00 83.50 278 ASP A C 1
ATOM 2106 O O . ASP A 1 278 ? -2.401 -11.051 -19.495 1.00 83.50 278 ASP A O 1
ATOM 2110 N N . GLY A 1 279 ? -0.582 -9.713 -19.544 1.00 84.50 279 GLY A N 1
ATOM 2111 C CA . GLY A 1 279 ? 0.407 -10.715 -19.930 1.00 84.50 279 GLY A CA 1
ATOM 2112 C C . GLY A 1 279 ? 0.597 -10.842 -21.442 1.00 84.50 279 GLY A C 1
ATOM 2113 O O . GLY A 1 279 ? 1.299 -11.758 -21.896 1.00 84.50 279 GLY A O 1
ATOM 2114 N N . GLN A 1 280 ? -0.039 -9.989 -22.241 1.00 89.56 280 GLN A N 1
ATOM 2115 C CA . GLN A 1 280 ? 0.114 -9.922 -23.688 1.00 89.56 280 GLN A CA 1
ATOM 2116 C C . GLN A 1 280 ? 0.521 -8.510 -24.088 1.00 89.56 280 GLN A C 1
ATOM 2118 O O . GLN A 1 280 ? 0.064 -7.540 -23.524 1.00 89.56 280 GLN A O 1
ATOM 2123 N N . PHE A 1 281 ? 1.388 -8.400 -25.095 1.00 92.12 281 PHE A N 1
ATOM 2124 C CA . PHE A 1 281 ? 1.620 -7.117 -25.749 1.00 92.12 281 PHE A CA 1
ATOM 2125 C C . PHE A 1 281 ? 0.795 -7.089 -27.033 1.00 92.12 281 PHE A C 1
ATOM 2127 O O . PHE A 1 281 ? 1.145 -7.773 -27.994 1.00 92.12 281 PHE A O 1
ATOM 2134 N N . ASP A 1 282 ? -0.292 -6.330 -27.077 1.00 93.44 282 ASP A N 1
ATOM 2135 C CA . ASP A 1 282 ? -1.160 -6.186 -28.240 1.00 93.44 282 ASP A CA 1
ATOM 2136 C C . ASP A 1 282 ? -1.653 -4.737 -28.459 1.00 93.44 282 ASP A C 1
ATOM 2138 O O . ASP A 1 282 ? -1.036 -3.747 -28.058 1.00 93.44 282 ASP A O 1
ATOM 2142 N N . THR A 1 283 ? -2.716 -4.566 -29.249 1.00 94.31 283 THR A N 1
ATOM 2143 C CA . THR A 1 283 ? -3.256 -3.228 -29.550 1.00 94.31 283 THR A CA 1
ATOM 2144 C C . THR A 1 283 ? -3.881 -2.554 -28.326 1.00 94.31 283 THR A C 1
ATOM 2146 O O . THR A 1 283 ? -3.908 -1.325 -28.265 1.00 94.31 283 THR A O 1
ATOM 2149 N N . SER A 1 284 ? -4.404 -3.323 -27.374 1.00 91.69 284 SER A N 1
ATOM 2150 C CA . SER A 1 284 ? -5.001 -2.801 -26.149 1.00 91.69 284 SER A CA 1
ATOM 2151 C C . SER A 1 284 ? -3.960 -2.122 -25.257 1.00 91.69 284 SER A C 1
ATOM 2153 O O . SER A 1 284 ? -4.256 -1.050 -24.729 1.00 91.69 284 SER A O 1
ATOM 2155 N N . ASP A 1 285 ? -2.726 -2.627 -25.212 1.00 91.38 285 ASP A N 1
ATOM 2156 C CA . ASP A 1 285 ? -1.613 -1.985 -24.504 1.00 91.38 285 ASP A CA 1
ATOM 2157 C C . ASP A 1 285 ? -1.197 -0.676 -25.135 1.00 91.38 285 ASP A C 1
ATOM 2159 O O . ASP A 1 285 ? -1.000 0.318 -24.446 1.00 91.38 285 ASP A O 1
ATOM 2163 N N . LEU A 1 286 ? -1.118 -0.639 -26.467 1.00 93.38 286 LEU A N 1
ATOM 2164 C CA . LEU A 1 286 ? -0.850 0.611 -27.167 1.00 93.38 286 LEU A CA 1
ATOM 2165 C C . LEU A 1 286 ? -1.948 1.629 -26.842 1.00 93.38 286 LEU A C 1
ATOM 2167 O O . LEU A 1 286 ? -1.649 2.777 -26.530 1.00 93.38 286 LEU A O 1
ATOM 2171 N N . ILE A 1 287 ? -3.220 1.224 -26.864 1.00 92.19 287 ILE A N 1
ATOM 2172 C CA . ILE A 1 287 ? -4.325 2.112 -26.480 1.00 92.19 287 ILE A CA 1
ATOM 2173 C C . ILE A 1 287 ? -4.156 2.605 -25.035 1.00 92.19 287 ILE A C 1
ATOM 2175 O O . ILE A 1 287 ? -4.322 3.804 -24.811 1.00 92.19 287 ILE A O 1
ATOM 2179 N N . ALA A 1 288 ? -3.809 1.727 -24.090 1.00 87.44 288 ALA A N 1
ATOM 2180 C CA . ALA A 1 288 ? -3.574 2.083 -22.691 1.00 87.44 288 ALA A CA 1
ATOM 2181 C C . ALA A 1 288 ? -2.402 3.072 -22.537 1.00 87.44 288 ALA A C 1
ATOM 2183 O O . ALA A 1 288 ? -2.593 4.154 -21.982 1.00 87.44 288 ALA A O 1
ATOM 2184 N N . ALA A 1 289 ? -1.244 2.779 -23.136 1.00 89.56 289 ALA A N 1
ATOM 2185 C CA . ALA A 1 289 ? -0.059 3.637 -23.115 1.00 89.56 289 ALA A CA 1
ATOM 2186 C C . ALA A 1 289 ? -0.351 5.035 -23.687 1.00 89.56 289 ALA A C 1
ATOM 2188 O O . ALA A 1 289 ? -0.041 6.066 -23.089 1.00 89.56 289 ALA A O 1
ATOM 2189 N N . PHE A 1 290 ? -1.021 5.094 -24.842 1.00 92.44 290 PHE A N 1
ATOM 2190 C CA . PHE A 1 290 ? -1.355 6.362 -25.491 1.00 92.44 290 PHE A CA 1
ATOM 2191 C C . PHE A 1 290 ? -2.478 7.138 -24.790 1.00 92.44 290 PHE A C 1
ATOM 2193 O O . PHE A 1 290 ? -2.589 8.347 -25.016 1.00 92.44 290 PHE A O 1
ATOM 2200 N N . ALA A 1 291 ? -3.293 6.503 -23.940 1.00 89.12 291 ALA A N 1
ATOM 2201 C CA . ALA A 1 291 ? -4.389 7.170 -23.233 1.00 89.12 291 ALA A CA 1
ATOM 2202 C C . ALA A 1 291 ? -3.893 8.277 -22.290 1.00 89.12 291 ALA A C 1
ATOM 2204 O O . ALA A 1 291 ? -4.581 9.286 -22.128 1.00 89.12 291 ALA A O 1
ATOM 2205 N N . GLY A 1 292 ? -2.678 8.138 -21.745 1.00 80.19 292 GLY A N 1
ATOM 2206 C CA . GLY A 1 292 ? -2.035 9.171 -20.928 1.00 80.19 292 GLY A CA 1
ATOM 2207 C C . GLY A 1 292 ? -1.650 10.433 -21.712 1.00 80.19 292 GLY A C 1
ATOM 2208 O O . GLY A 1 292 ? -1.423 11.480 -21.114 1.00 80.19 292 GLY A O 1
ATOM 2209 N N . GLY A 1 293 ? -1.585 10.368 -23.049 1.00 88.88 293 GLY A N 1
ATOM 2210 C CA . GLY A 1 293 ? -1.253 11.517 -23.900 1.00 88.88 293 GLY A CA 1
ATOM 2211 C C . GLY A 1 293 ? 0.201 11.994 -23.796 1.00 88.88 293 GLY A C 1
ATOM 2212 O O . GLY A 1 293 ? 0.498 13.111 -24.215 1.00 88.88 293 GLY A O 1
ATOM 2213 N N . LYS A 1 294 ? 1.101 11.162 -23.254 1.00 93.06 294 LYS A N 1
ATOM 2214 C CA . LYS A 1 294 ? 2.495 11.525 -22.940 1.00 93.06 294 LYS A CA 1
ATOM 2215 C C . LYS A 1 294 ? 3.516 11.198 -24.030 1.00 93.06 294 LYS A C 1
ATOM 2217 O O . LYS A 1 294 ? 4.687 11.535 -23.892 1.00 93.06 294 LYS A O 1
ATOM 2222 N N . PHE A 1 295 ? 3.079 10.571 -25.121 1.00 96.88 295 PHE A N 1
ATOM 2223 C CA . PHE A 1 295 ? 3.976 10.203 -26.211 1.00 96.88 295 PHE A CA 1
ATOM 2224 C C . PHE A 1 295 ? 4.651 11.439 -26.822 1.00 96.88 295 PHE A C 1
ATOM 2226 O O . PHE A 1 295 ? 3.964 12.314 -27.357 1.00 96.88 295 PHE A O 1
ATOM 2233 N N . GLU A 1 296 ? 5.984 11.492 -26.768 1.00 96.81 296 GLU A N 1
ATOM 2234 C CA . GLU A 1 296 ? 6.809 12.582 -27.317 1.00 96.81 296 GLU A CA 1
ATOM 2235 C C . GLU A 1 296 ? 6.465 13.971 -26.725 1.00 96.81 296 GLU A C 1
ATOM 2237 O O . GLU A 1 296 ? 6.631 15.000 -27.389 1.00 96.81 296 GLU A O 1
ATOM 2242 N N . SER A 1 297 ? 5.956 14.028 -25.485 1.00 94.25 297 SER A N 1
ATOM 2243 C CA . SER A 1 297 ? 5.537 15.284 -24.837 1.00 94.25 297 SER A CA 1
ATOM 2244 C C . SER A 1 297 ? 6.578 15.901 -23.891 1.00 94.25 297 SER A C 1
ATOM 2246 O O . SER A 1 297 ? 6.361 17.011 -23.407 1.00 94.25 297 SER A O 1
ATOM 2248 N N . ASP A 1 298 ? 7.691 15.204 -23.625 1.00 90.06 298 ASP A N 1
ATOM 2249 C CA . ASP A 1 298 ? 8.658 15.483 -22.542 1.00 90.06 298 ASP A CA 1
ATOM 2250 C C . ASP A 1 298 ? 8.057 15.434 -21.115 1.00 90.06 298 ASP A C 1
ATOM 2252 O O . ASP A 1 298 ? 8.774 15.680 -20.138 1.00 90.06 298 ASP A O 1
ATOM 2256 N N . GLU A 1 299 ? 6.767 15.117 -20.960 1.00 90.25 299 GLU A N 1
ATOM 2257 C CA . GLU A 1 299 ? 6.156 14.897 -19.649 1.00 90.25 299 GLU A CA 1
ATOM 2258 C C . GLU A 1 299 ? 6.610 13.559 -19.059 1.00 90.25 299 GLU A C 1
ATOM 2260 O O . GLU A 1 299 ? 6.842 12.591 -19.781 1.00 90.25 299 GLU A O 1
ATOM 2265 N N . ALA A 1 300 ? 6.724 13.505 -17.728 1.00 83.19 300 ALA A N 1
ATOM 2266 C CA . ALA A 1 300 ? 7.127 12.284 -17.043 1.00 83.19 300 ALA A CA 1
ATOM 2267 C C . ALA A 1 300 ? 6.068 11.189 -17.235 1.00 83.19 300 ALA A C 1
ATOM 2269 O O . ALA A 1 300 ? 4.912 11.377 -16.833 1.00 83.19 300 ALA A O 1
ATOM 2270 N N . ALA A 1 301 ? 6.463 10.061 -17.818 1.00 85.06 301 ALA A N 1
ATOM 2271 C CA . ALA A 1 301 ? 5.609 8.900 -18.029 1.00 85.06 301 ALA A CA 1
ATOM 2272 C C . ALA A 1 301 ? 5.930 7.788 -17.024 1.00 85.06 301 ALA A C 1
ATOM 2274 O O . ALA A 1 301 ? 7.026 7.707 -16.476 1.00 85.06 301 ALA A O 1
ATOM 2275 N N . GLN A 1 302 ? 4.923 6.978 -16.730 1.00 82.31 302 GLN A N 1
ATOM 2276 C CA . GLN A 1 302 ? 5.042 5.691 -16.055 1.00 82.31 302 GLN A CA 1
ATOM 2277 C C . GLN A 1 302 ? 4.961 4.579 -17.110 1.00 82.31 302 GLN A C 1
ATOM 2279 O O . GLN A 1 302 ? 4.576 4.815 -18.253 1.00 82.31 302 GLN A O 1
ATOM 2284 N N . TRP A 1 303 ? 5.255 3.339 -16.749 1.00 83.44 303 TRP A N 1
ATOM 2285 C CA . TRP A 1 303 ? 5.248 2.227 -17.707 1.00 83.44 303 TRP A CA 1
ATOM 2286 C C . TRP A 1 303 ? 3.887 1.848 -18.251 1.00 83.44 303 TRP A C 1
ATOM 2288 O O . TRP A 1 303 ? 3.768 1.556 -19.440 1.00 83.44 303 TRP A O 1
ATOM 2298 N N . PHE A 1 304 ? 2.832 1.936 -17.439 1.00 84.50 304 PHE A N 1
ATOM 2299 C CA . PHE A 1 304 ? 1.474 1.745 -17.957 1.00 84.50 304 PHE A CA 1
ATOM 2300 C C . PHE A 1 304 ? 1.072 2.901 -18.893 1.00 84.50 304 PHE A C 1
ATOM 2302 O O . PHE A 1 304 ? 0.146 2.772 -19.683 1.00 84.50 304 PHE A O 1
ATOM 2309 N N . GLU A 1 305 ? 1.814 4.016 -18.862 1.00 87.06 305 GLU A N 1
ATOM 2310 C CA . GLU A 1 305 ? 1.706 5.143 -19.796 1.00 87.06 305 GLU A CA 1
ATOM 2311 C C . GLU A 1 305 ? 2.733 5.063 -20.941 1.00 87.06 305 GLU A C 1
ATOM 2313 O O . GLU A 1 305 ? 2.843 6.009 -21.716 1.00 87.06 305 GLU A O 1
ATOM 2318 N N . GLY A 1 306 ? 3.482 3.960 -21.049 1.00 88.06 306 GLY A N 1
ATOM 2319 C CA . GLY A 1 306 ? 4.388 3.667 -22.158 1.00 88.06 306 GLY A CA 1
ATOM 2320 C C . GLY A 1 306 ? 5.886 3.853 -21.895 1.00 88.06 306 GLY A C 1
ATOM 2321 O O . GLY A 1 306 ? 6.655 3.577 -22.808 1.00 88.06 306 GLY A O 1
ATOM 2322 N N . ASP A 1 307 ? 6.328 4.264 -20.698 1.00 87.62 307 ASP A N 1
ATOM 2323 C CA . ASP A 1 307 ? 7.763 4.301 -20.324 1.00 87.62 307 ASP A CA 1
ATOM 2324 C C . ASP A 1 307 ? 8.308 2.885 -20.055 1.00 87.62 307 ASP A C 1
ATOM 2326 O O . ASP A 1 307 ? 8.523 2.450 -18.919 1.00 87.62 307 ASP A O 1
ATOM 2330 N N . TRP A 1 308 ? 8.452 2.106 -21.120 1.00 86.12 308 TRP A N 1
ATOM 2331 C CA . TRP A 1 308 ? 8.873 0.711 -21.061 1.00 86.12 308 TRP A CA 1
ATOM 2332 C C . TRP A 1 308 ? 10.387 0.537 -20.944 1.00 86.12 308 TRP A C 1
ATOM 2334 O O . TRP A 1 308 ? 10.841 -0.579 -20.671 1.00 86.12 308 TRP A O 1
ATOM 2344 N N . ASN A 1 309 ? 11.164 1.600 -21.160 1.00 79.88 309 ASN A N 1
ATOM 2345 C CA . ASN A 1 309 ? 12.614 1.599 -20.993 1.00 79.88 309 ASN A CA 1
ATOM 2346 C C . ASN A 1 309 ? 13.081 2.175 -19.639 1.00 79.88 309 ASN A C 1
ATOM 2348 O O . ASN A 1 309 ? 14.225 1.934 -19.249 1.00 79.88 309 ASN A O 1
ATOM 2352 N N . GLY A 1 310 ? 12.194 2.852 -18.901 1.00 74.81 310 GLY A N 1
ATOM 2353 C CA . GLY A 1 310 ? 12.430 3.347 -17.546 1.00 74.81 310 GLY A CA 1
ATOM 2354 C C . GLY A 1 310 ? 13.225 4.653 -17.473 1.00 74.81 310 GLY A C 1
ATOM 2355 O O . GLY A 1 310 ? 13.776 4.963 -16.413 1.00 74.81 310 GLY A O 1
ATOM 2356 N N . ASP A 1 311 ? 13.338 5.416 -18.564 1.00 79.06 311 ASP A N 1
ATOM 2357 C CA . ASP A 1 311 ? 14.034 6.711 -18.581 1.00 79.06 311 ASP A CA 1
ATOM 2358 C C . ASP A 1 311 ? 13.147 7.894 -18.149 1.00 79.06 311 ASP A C 1
ATOM 2360 O O . ASP A 1 311 ? 13.608 9.045 -18.090 1.00 79.06 311 ASP A O 1
ATOM 2364 N N . GLY A 1 312 ? 11.899 7.609 -17.775 1.00 80.12 312 GLY A N 1
ATOM 2365 C CA . GLY A 1 312 ? 10.916 8.573 -17.307 1.00 80.12 312 GLY A CA 1
ATOM 2366 C C . GLY A 1 312 ? 10.122 9.225 -18.432 1.00 80.12 312 GLY A C 1
ATOM 2367 O O . GLY A 1 312 ? 9.438 10.219 -18.167 1.00 80.12 312 GLY A O 1
ATOM 2368 N N . ARG A 1 313 ? 10.221 8.750 -19.677 1.00 88.75 313 ARG A N 1
ATOM 2369 C CA . ARG A 1 313 ? 9.528 9.316 -20.842 1.00 88.75 313 ARG A CA 1
ATOM 2370 C C . ARG A 1 313 ? 8.819 8.214 -21.610 1.00 88.75 313 ARG A C 1
ATOM 2372 O O . ARG A 1 313 ? 9.249 7.077 -21.610 1.00 88.75 313 ARG A O 1
ATOM 2379 N N . PHE A 1 314 ? 7.722 8.577 -22.271 1.00 93.00 314 PHE A N 1
ATOM 2380 C CA . PHE A 1 314 ? 7.132 7.724 -23.295 1.00 93.00 314 PHE A CA 1
ATOM 2381 C C . PHE A 1 314 ? 7.480 8.314 -24.657 1.00 93.00 314 PHE A C 1
ATOM 2383 O O . PHE A 1 314 ? 6.920 9.336 -25.066 1.00 93.00 314 PHE A O 1
ATOM 2390 N N . ASP A 1 315 ? 8.424 7.705 -25.361 1.00 94.75 315 ASP A N 1
ATOM 2391 C CA . ASP A 1 315 ? 8.850 8.152 -26.679 1.00 94.75 315 ASP A CA 1
ATOM 2392 C C . ASP A 1 315 ? 9.117 6.990 -27.648 1.00 94.75 315 ASP A C 1
ATOM 2394 O O . ASP A 1 315 ? 8.776 5.823 -27.425 1.00 94.75 315 ASP A O 1
ATOM 2398 N N . THR A 1 316 ? 9.639 7.316 -28.830 1.00 95.94 316 THR A N 1
ATOM 2399 C CA . THR A 1 316 ? 9.948 6.313 -29.854 1.00 95.94 316 THR A CA 1
ATOM 2400 C C . THR A 1 316 ? 10.914 5.228 -29.347 1.00 95.94 316 THR A C 1
ATOM 2402 O O . THR A 1 316 ? 10.863 4.098 -29.843 1.00 95.94 316 THR A O 1
ATOM 2405 N N . GLY A 1 317 ? 11.787 5.537 -28.387 1.00 91.19 317 GLY A N 1
ATOM 2406 C CA . GLY A 1 317 ? 12.688 4.593 -27.731 1.00 91.19 317 GLY A CA 1
ATOM 2407 C C . GLY A 1 317 ? 11.943 3.434 -27.075 1.00 91.19 317 GLY A C 1
ATOM 2408 O O . GLY A 1 317 ? 12.304 2.280 -27.323 1.00 91.19 317 GLY A O 1
ATOM 2409 N N . ASP A 1 318 ? 10.855 3.714 -26.357 1.00 91.69 318 ASP A N 1
ATOM 2410 C CA . ASP A 1 318 ? 10.011 2.698 -25.717 1.00 91.69 318 ASP A CA 1
ATOM 2411 C C . ASP A 1 318 ? 9.339 1.789 -26.732 1.00 91.69 318 ASP A C 1
ATOM 2413 O O . ASP A 1 318 ? 9.410 0.564 -26.628 1.00 91.69 318 ASP A O 1
ATOM 2417 N N . LEU A 1 319 ? 8.734 2.378 -27.767 1.00 93.94 319 LEU A N 1
ATOM 2418 C CA . LEU A 1 319 ? 8.085 1.605 -28.825 1.00 93.94 319 LEU A CA 1
ATOM 2419 C C . LEU A 1 319 ? 9.096 0.686 -29.517 1.00 93.94 319 LEU A C 1
ATOM 2421 O O . LEU A 1 319 ? 8.813 -0.487 -29.764 1.00 93.94 319 LEU A O 1
ATOM 2425 N N . VAL A 1 320 ? 10.292 1.198 -29.825 1.00 92.69 320 VAL A N 1
ATOM 2426 C CA . VAL A 1 320 ? 11.361 0.393 -30.424 1.00 92.69 320 VAL A CA 1
ATOM 2427 C C . VAL A 1 320 ? 11.772 -0.738 -29.486 1.00 92.69 320 VAL A C 1
ATOM 2429 O O . VAL A 1 320 ? 11.890 -1.868 -29.962 1.00 92.69 320 VAL A O 1
ATOM 2432 N N . LEU A 1 321 ? 11.950 -0.472 -28.190 1.00 86.62 321 LEU A N 1
ATOM 2433 C CA . LEU A 1 321 ? 12.285 -1.488 -27.194 1.00 86.62 321 LEU A CA 1
ATOM 2434 C C . LEU A 1 321 ? 11.211 -2.589 -27.129 1.00 86.62 321 LEU A C 1
ATOM 2436 O O . LEU A 1 321 ? 11.541 -3.770 -27.252 1.00 86.62 321 LEU A O 1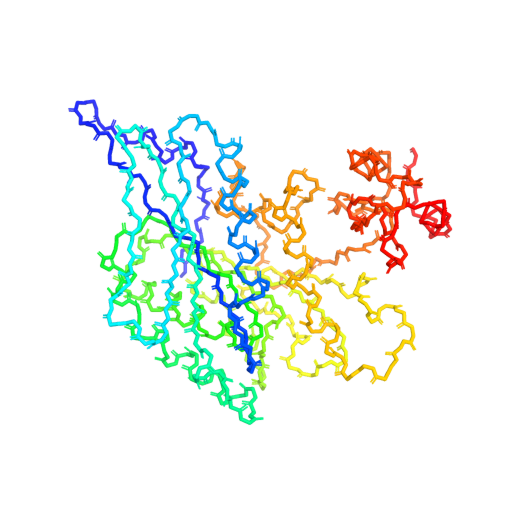
ATOM 2440 N N . ALA A 1 322 ? 9.932 -2.219 -27.030 1.00 89.69 322 ALA A N 1
ATOM 2441 C CA . ALA A 1 322 ? 8.820 -3.166 -26.955 1.00 89.69 322 ALA A CA 1
ATOM 2442 C C . ALA A 1 322 ? 8.675 -4.020 -28.217 1.00 89.69 322 ALA A C 1
ATOM 2444 O O . ALA A 1 322 ? 8.554 -5.243 -28.141 1.00 89.69 322 ALA A O 1
ATOM 2445 N N . PHE A 1 323 ? 8.769 -3.424 -29.408 1.00 90.44 323 PHE A N 1
ATOM 2446 C CA . PHE A 1 323 ? 8.719 -4.206 -30.646 1.00 90.44 323 PHE A CA 1
ATOM 2447 C C . PHE A 1 323 ? 9.973 -5.068 -30.854 1.00 90.44 323 PHE A C 1
ATOM 2449 O O . PHE A 1 323 ? 9.878 -6.148 -31.443 1.00 90.44 323 PHE A O 1
ATOM 2456 N N . GLN A 1 324 ? 11.142 -4.643 -30.363 1.00 90.12 324 GLN A N 1
ATOM 2457 C CA . GLN A 1 324 ? 12.366 -5.452 -30.392 1.00 90.12 324 GLN A CA 1
ATOM 2458 C C . GLN A 1 324 ? 12.304 -6.662 -29.459 1.00 90.12 324 GLN A C 1
ATOM 2460 O O . GLN A 1 324 ? 12.903 -7.689 -29.787 1.00 90.12 324 GLN A O 1
ATOM 2465 N N . ALA A 1 325 ? 11.555 -6.582 -28.354 1.00 84.25 325 ALA A N 1
ATOM 2466 C CA . ALA A 1 325 ? 11.289 -7.729 -27.488 1.00 84.25 325 ALA A CA 1
ATOM 2467 C C . ALA A 1 325 ? 10.546 -8.861 -28.231 1.00 84.25 325 ALA A C 1
ATOM 2469 O O . ALA A 1 325 ? 10.641 -10.025 -27.843 1.00 84.25 325 ALA A O 1
ATOM 2470 N N . GLY A 1 326 ? 9.867 -8.544 -29.343 1.00 79.38 326 GLY A N 1
ATOM 2471 C CA . GLY A 1 326 ? 9.266 -9.530 -30.245 1.00 79.38 326 GLY A CA 1
ATOM 2472 C C . GLY A 1 326 ? 8.016 -10.209 -29.683 1.00 79.38 326 GLY A C 1
ATOM 2473 O O . GLY A 1 326 ? 7.645 -11.28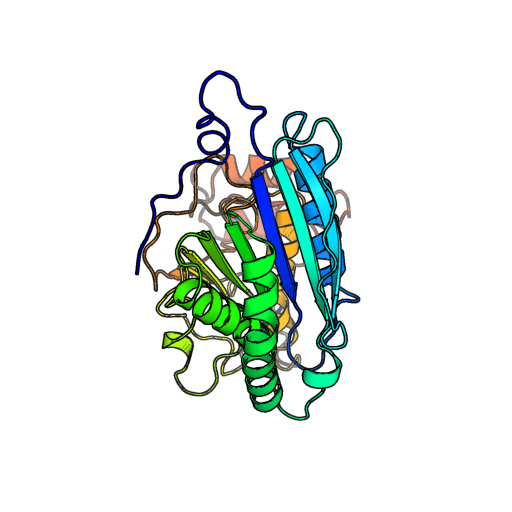1 -30.157 1.00 79.38 326 GLY A O 1
ATOM 2474 N N . THR A 1 327 ? 7.387 -9.600 -28.679 1.00 83.94 327 THR A N 1
ATOM 2475 C CA . THR A 1 327 ? 6.223 -10.123 -27.949 1.00 83.94 327 THR A CA 1
ATOM 2476 C C . THR A 1 327 ? 4.883 -9.647 -28.509 1.00 83.94 327 THR A C 1
ATOM 2478 O O . THR A 1 327 ? 3.858 -10.162 -28.076 1.00 83.94 327 THR A O 1
ATOM 2481 N N . TYR A 1 328 ? 4.878 -8.719 -29.479 1.00 88.50 328 TYR A N 1
ATOM 2482 C CA . TYR A 1 328 ? 3.645 -8.137 -30.017 1.00 88.50 328 TYR A CA 1
ATOM 2483 C C . TYR A 1 328 ? 2.754 -9.170 -30.725 1.00 88.50 328 TYR A C 1
ATOM 2485 O O . TYR A 1 328 ? 3.181 -9.832 -31.680 1.00 88.50 328 TYR A O 1
ATOM 2493 N N . LEU A 1 329 ? 1.499 -9.254 -30.294 1.00 85.56 329 LEU A N 1
ATOM 2494 C CA . LEU A 1 329 ? 0.433 -10.064 -30.864 1.00 85.56 329 LEU A CA 1
ATOM 2495 C C . LEU A 1 329 ? -0.486 -9.147 -31.686 1.00 85.56 329 LEU A C 1
ATOM 2497 O O . LEU A 1 329 ? -1.053 -8.185 -31.174 1.00 85.56 329 LEU A O 1
ATOM 2501 N N . GLY A 1 330 ? -0.573 -9.413 -32.993 1.00 75.19 330 GLY A N 1
ATOM 2502 C CA . GLY A 1 330 ? -1.355 -8.615 -33.950 1.00 75.19 330 GLY A CA 1
ATOM 2503 C C . GLY A 1 330 ? -2.706 -9.209 -34.316 1.00 75.19 330 GLY A C 1
ATOM 2504 O O . GLY A 1 330 ? -2.923 -10.416 -34.065 1.00 75.19 330 GLY A O 1
#

Radius of gyration: 19.78 Å; chains: 1; bounding box: 64×34×57 Å

pLDDT: mean 84.39, std 14.98, range [38.72, 98.62]

Secondary structure (DSSP, 8-state):
--------HHHHTT---TTSPPPPEEEEEEEE--TT--STTHHHHHHHHHHHHHHHHSPTTEEEEEEEEETT-SS-------TT-SEEEEEEEEE-HHHH--SSHHHHHHHHHHHHHHHHHHHHHTT-SEEEEEEEGGGHHHHHHHHHHHHHH-TTSEEEEEEES----SSGGGTTTTT-SEEEEEE--SS-TTTSPPPTTSEEEE-TTTSGGGSS-TTS-SHHHHHHHHHHHHHHTT-GGG-SSGGGGSTTT-SS-S--PPTT-EEE---TT-TT-SS-BSHHHHHHHHHT--BTS-S---GGGT--SSSS-BSHHHHHHHHHHT-B--